Protein AF-A0A2K0W2Y0-F1 (afdb_monomer)

Radius of gyration: 21.15 Å; Cα contacts (8 Å, |Δi|>4): 305; chains: 1; bounding box: 45×50×65 Å

Solvent-accessible surface area (backbone atoms only — not comparable to full-atom values): 14923 Å² total; per-residue (Å²): 136,86,83,77,75,80,79,76,77,79,74,88,67,89,67,79,57,64,61,80,52,44,41,75,37,80,68,38,74,46,79,76,45,52,63,47,47,37,50,50,47,52,51,50,30,54,22,31,48,33,32,45,53,50,56,57,54,42,46,40,51,55,77,79,83,80,63,74,52,80,51,71,65,57,54,48,43,42,32,42,24,29,25,31,37,47,80,58,50,68,73,17,33,67,70,78,42,69,65,58,36,50,52,52,52,51,33,53,48,50,32,42,30,59,71,66,51,42,51,81,55,79,59,28,47,62,71,33,57,56,74,49,75,66,45,74,87,70,48,43,82,43,53,57,78,37,56,33,94,84,42,95,83,49,49,38,60,64,59,85,52,57,89,83,34,64,77,55,29,55,64,38,48,36,61,78,60,36,52,45,71,82,74,80,58,53,64,69,53,32,33,52,27,1,39,69,46,84,67,99,56,31,91,71,25,14,35,92,48,16,74,74,41,73,52,26,55,55,50,39,15,50,49,45,57,46,60,72,28,51,31,58,87,79,69,48,81,33,74,66,66,67,70,62,76,52,75,89,74,49,58,69,83,61,54,66,76,77,108

Structure (mmCIF, N/CA/C/O backbone):
data_AF-A0A2K0W2Y0-F1
#
_entry.id   AF-A0A2K0W2Y0-F1
#
loop_
_atom_site.group_PDB
_atom_site.id
_atom_site.type_symbol
_atom_site.label_atom_id
_atom_site.label_alt_id
_atom_site.label_comp_id
_atom_site.label_asym_id
_atom_site.label_entity_id
_atom_site.label_seq_id
_atom_site.pdbx_PDB_ins_code
_atom_site.Cartn_x
_atom_site.Cartn_y
_atom_site.Cartn_z
_atom_site.occupancy
_atom_site.B_iso_or_equiv
_atom_site.auth_seq_id
_atom_site.auth_comp_id
_atom_site.auth_asym_id
_atom_site.auth_atom_id
_atom_site.pdbx_PDB_model_num
ATOM 1 N N . MET A 1 1 ? 20.085 -26.691 -17.013 1.00 31.30 1 MET A N 1
ATOM 2 C CA . MET A 1 1 ? 18.787 -27.017 -16.381 1.00 31.30 1 MET A CA 1
ATOM 3 C C . MET A 1 1 ? 18.075 -25.714 -16.057 1.00 31.30 1 MET A C 1
ATOM 5 O O . MET A 1 1 ? 18.543 -24.987 -15.195 1.00 31.30 1 MET A O 1
ATOM 9 N N . LYS A 1 2 ? 17.021 -25.366 -16.804 1.00 26.34 2 LYS A N 1
ATOM 10 C CA . LYS A 1 2 ? 16.148 -24.228 -16.482 1.00 26.34 2 LYS A CA 1
ATOM 11 C C . LYS A 1 2 ? 15.083 -24.745 -15.520 1.00 26.34 2 LYS A C 1
ATOM 13 O O . LYS A 1 2 ? 14.273 -25.578 -15.915 1.00 26.34 2 LYS A O 1
ATOM 18 N N . VAL A 1 3 ? 15.137 -24.309 -14.267 1.00 25.30 3 VAL A N 1
ATOM 19 C CA . VAL A 1 3 ? 14.086 -24.582 -13.285 1.00 25.30 3 VAL A CA 1
ATOM 20 C C . VAL A 1 3 ? 12.910 -23.683 -13.652 1.00 25.30 3 VAL A C 1
ATOM 22 O O . VAL A 1 3 ? 12.940 -22.480 -13.416 1.00 25.30 3 VAL A O 1
ATOM 25 N N . PHE A 1 4 ? 11.913 -24.262 -14.317 1.00 25.39 4 PHE A N 1
ATOM 26 C CA . PHE A 1 4 ? 10.599 -23.650 -14.459 1.00 25.39 4 PHE A CA 1
ATOM 27 C C . PHE A 1 4 ? 9.940 -23.684 -13.077 1.00 25.39 4 PHE A C 1
ATOM 29 O O . PHE A 1 4 ? 9.518 -24.743 -12.618 1.00 25.39 4 PHE A O 1
ATOM 36 N N . LEU A 1 5 ? 9.890 -22.538 -12.399 1.00 27.36 5 LEU A N 1
ATOM 37 C CA . LEU A 1 5 ? 8.931 -22.343 -11.317 1.00 27.36 5 LEU A CA 1
ATOM 38 C C . LEU A 1 5 ? 7.541 -22.307 -11.969 1.00 27.36 5 LEU A C 1
ATOM 40 O O . LEU A 1 5 ? 7.348 -21.522 -12.902 1.00 27.36 5 LEU A O 1
ATOM 44 N N . PRO A 1 6 ? 6.595 -23.169 -11.561 1.00 34.66 6 PRO A N 1
ATOM 45 C CA . PRO A 1 6 ? 5.260 -23.132 -12.122 1.00 34.66 6 PRO A CA 1
ATOM 46 C C . PRO A 1 6 ? 4.626 -21.804 -11.715 1.00 34.66 6 PRO A C 1
ATOM 48 O O . PRO A 1 6 ? 4.507 -21.493 -10.531 1.00 34.66 6 PRO A O 1
ATOM 51 N N . ILE A 1 7 ? 4.242 -21.016 -12.717 1.00 35.84 7 ILE A N 1
ATOM 52 C CA . ILE A 1 7 ? 3.302 -19.914 -12.550 1.00 35.84 7 ILE A CA 1
ATOM 53 C C . ILE A 1 7 ? 2.021 -20.572 -12.046 1.00 35.84 7 ILE A C 1
ATOM 55 O O . ILE A 1 7 ? 1.335 -21.262 -12.802 1.00 35.84 7 ILE A O 1
ATOM 59 N N . VAL A 1 8 ? 1.751 -20.434 -10.750 1.00 37.62 8 VAL A N 1
ATOM 60 C CA . VAL A 1 8 ? 0.459 -20.790 -10.176 1.00 37.62 8 VAL A CA 1
ATOM 61 C C . VAL A 1 8 ? -0.548 -19.884 -10.867 1.00 37.62 8 VAL A C 1
ATOM 63 O O . VAL A 1 8 ? -0.576 -18.677 -10.644 1.00 37.62 8 VAL A O 1
ATOM 66 N N . ALA A 1 9 ? -1.330 -20.460 -11.775 1.00 38.12 9 ALA A N 1
ATOM 67 C CA . ALA A 1 9 ? -2.550 -19.835 -12.233 1.00 38.12 9 ALA A CA 1
ATOM 68 C C . ALA A 1 9 ? -3.427 -19.653 -10.988 1.00 38.12 9 ALA A C 1
ATOM 70 O O . ALA A 1 9 ? -3.964 -20.634 -10.473 1.00 38.12 9 ALA A O 1
ATOM 71 N N . LEU A 1 10 ? -3.521 -18.422 -10.474 1.00 42.94 10 LEU A N 1
ATOM 72 C CA . LEU A 1 10 ? -4.524 -18.061 -9.479 1.00 42.94 10 LEU A CA 1
ATOM 73 C C . LEU A 1 10 ? -5.891 -18.171 -10.157 1.00 42.94 10 LEU A C 1
ATOM 75 O O . LEU A 1 10 ? -6.426 -17.219 -10.723 1.00 42.94 10 LEU A O 1
ATOM 79 N N . ALA A 1 11 ? -6.445 -19.378 -10.129 1.00 39.81 11 ALA A N 1
ATOM 80 C CA . ALA A 1 11 ? -7.876 -19.549 -10.176 1.00 39.81 11 ALA A CA 1
ATOM 81 C C . ALA A 1 11 ? -8.416 -18.872 -8.914 1.00 39.81 11 ALA A C 1
ATOM 83 O O . ALA A 1 11 ? -8.328 -19.431 -7.824 1.00 39.81 11 ALA A O 1
ATOM 84 N N . GLY A 1 12 ? -8.927 -17.649 -9.069 1.00 41.81 12 GLY A N 1
ATOM 85 C CA . GLY A 1 12 ? -9.825 -17.040 -8.100 1.00 41.81 12 GLY A CA 1
ATOM 86 C C . GLY A 1 12 ? -11.040 -17.949 -7.958 1.00 41.81 12 GLY A C 1
ATOM 87 O O . GLY A 1 12 ? -11.992 -17.866 -8.731 1.00 41.81 12 GLY A O 1
ATOM 88 N N . LEU A 1 13 ? -10.960 -18.886 -7.024 1.00 38.88 13 LEU A N 1
ATOM 89 C CA . LEU A 1 13 ? -12.049 -19.748 -6.610 1.00 38.88 13 LEU A CA 1
ATOM 90 C C . LEU A 1 13 ? -12.407 -19.298 -5.206 1.00 38.88 13 LEU A C 1
ATOM 92 O O . LEU A 1 13 ? -11.646 -19.511 -4.270 1.00 38.88 13 LEU A O 1
ATOM 96 N N . GLY A 1 14 ? -13.550 -18.615 -5.129 1.00 42.88 14 GLY A N 1
ATOM 97 C CA . GLY A 1 14 ? -14.097 -18.001 -3.930 1.00 42.88 14 GLY A CA 1
ATOM 98 C C . GLY A 1 14 ? -14.190 -18.971 -2.763 1.00 42.88 14 GLY A C 1
ATOM 99 O O . GLY A 1 14 ? -15.185 -19.678 -2.598 1.00 42.88 14 GLY A O 1
ATOM 100 N N . LEU A 1 15 ? -13.164 -18.946 -1.926 1.00 45.66 15 LEU A N 1
ATOM 101 C CA . LEU A 1 15 ? -13.330 -19.203 -0.512 1.00 45.66 15 LEU A CA 1
ATOM 102 C C . LEU A 1 15 ? -13.876 -17.903 0.077 1.00 45.66 15 LEU A C 1
ATOM 104 O O . LEU A 1 15 ? -13.407 -16.817 -0.262 1.00 45.66 15 LEU A O 1
ATOM 108 N N . ALA A 1 16 ? -14.944 -18.001 0.866 1.00 52.41 16 ALA A N 1
ATOM 109 C CA . ALA A 1 16 ? -15.443 -16.846 1.598 1.00 52.41 16 ALA A CA 1
ATOM 110 C C . ALA A 1 16 ? -14.288 -16.295 2.441 1.00 52.41 16 ALA A C 1
ATOM 112 O O . ALA A 1 16 ? -13.652 -17.072 3.150 1.00 52.41 16 ALA A O 1
ATOM 113 N N . ALA A 1 17 ? -14.018 -14.995 2.319 1.00 58.22 17 ALA A N 1
ATOM 114 C CA . ALA A 1 17 ? -13.002 -14.310 3.103 1.00 58.22 17 ALA A CA 1
ATOM 115 C C . ALA A 1 17 ? -13.159 -14.665 4.587 1.00 58.22 17 ALA A C 1
ATOM 117 O O . ALA A 1 17 ? -14.200 -14.368 5.185 1.00 58.22 17 ALA A O 1
ATOM 118 N N . ASP A 1 18 ? -12.152 -15.300 5.188 1.00 64.25 18 ASP A N 1
ATOM 119 C CA . ASP A 1 18 ? -12.187 -15.548 6.618 1.00 64.25 18 ASP A CA 1
ATOM 120 C C . ASP A 1 18 ? -11.691 -14.302 7.361 1.00 64.25 18 ASP A C 1
ATOM 122 O O . ASP A 1 18 ? -10.517 -14.105 7.669 1.00 64.25 18 ASP A O 1
ATOM 126 N N . MET A 1 19 ? -12.645 -13.438 7.704 1.00 74.25 19 MET A N 1
ATOM 127 C CA . MET A 1 19 ? -12.408 -12.210 8.465 1.00 74.25 19 MET A CA 1
ATOM 128 C C . MET A 1 19 ? -11.898 -12.454 9.901 1.00 74.25 19 MET A C 1
ATOM 130 O O . MET A 1 19 ? -11.756 -11.496 10.658 1.00 74.25 19 MET A O 1
ATOM 134 N N . ASN A 1 20 ? -11.587 -13.695 10.297 1.00 79.25 20 ASN A N 1
ATOM 135 C CA . ASN A 1 20 ? -11.041 -14.053 11.607 1.00 79.25 20 ASN A CA 1
ATOM 136 C C . ASN A 1 20 ? -9.738 -13.329 11.972 1.00 79.25 20 ASN A C 1
ATOM 138 O O . ASN A 1 20 ? -9.417 -13.234 13.161 1.00 79.25 20 ASN A O 1
ATOM 142 N N . VAL A 1 21 ? -8.984 -12.802 11.005 1.00 80.31 21 VAL A N 1
ATOM 143 C CA . VAL A 1 21 ? -7.794 -11.981 11.287 1.00 80.31 21 VAL A CA 1
ATOM 144 C C . VAL A 1 21 ? -8.124 -10.543 11.708 1.00 80.31 21 VAL A C 1
ATOM 146 O O . VAL A 1 21 ? -7.235 -9.852 12.204 1.00 80.31 21 VAL A O 1
ATOM 149 N N . TRP A 1 22 ? -9.387 -10.116 11.596 1.00 82.19 22 TRP A N 1
ATOM 150 C CA . TRP A 1 22 ? -9.888 -8.798 11.997 1.00 82.19 22 TRP A CA 1
ATOM 151 C C . TRP A 1 22 ? -10.833 -8.896 13.198 1.00 82.19 22 TRP A C 1
ATOM 153 O O . TRP A 1 22 ? -11.561 -9.873 13.370 1.00 82.19 22 TRP A O 1
ATOM 163 N N . ASP A 1 23 ? -10.861 -7.844 14.011 1.00 84.12 23 ASP A N 1
ATOM 164 C CA . ASP A 1 23 ? -11.979 -7.573 14.910 1.00 84.12 23 ASP A CA 1
ATOM 165 C C . ASP A 1 23 ? -12.989 -6.670 14.193 1.00 84.12 23 ASP A C 1
ATOM 167 O O . ASP A 1 23 ? -12.612 -5.730 13.488 1.00 84.12 23 ASP A O 1
ATOM 171 N N . LEU A 1 24 ? -14.281 -6.930 14.391 1.00 83.19 24 LEU A N 1
ATOM 172 C CA . LEU A 1 24 ? -15.360 -6.095 13.864 1.00 83.19 24 LEU A CA 1
ATOM 173 C C . LEU A 1 24 ? -16.033 -5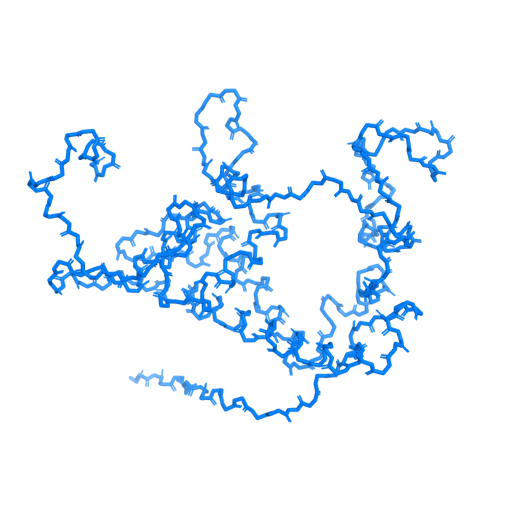.341 15.008 1.00 83.19 24 LEU A C 1
ATOM 175 O O . LEU A 1 24 ? -16.542 -5.956 15.948 1.00 83.19 24 LEU A O 1
ATOM 179 N N . ASP A 1 25 ? -16.071 -4.015 14.906 1.00 84.81 25 ASP A N 1
ATOM 180 C CA . ASP A 1 25 ? -16.846 -3.176 15.816 1.00 84.81 25 ASP A CA 1
ATOM 181 C C . ASP A 1 25 ? -18.348 -3.475 15.704 1.00 84.81 25 ASP A C 1
ATOM 183 O O . ASP A 1 25 ? -18.828 -3.913 14.656 1.00 84.81 25 ASP A O 1
ATOM 187 N N . ASP A 1 26 ? -19.111 -3.193 16.760 1.00 85.06 26 ASP A N 1
ATOM 188 C CA . ASP A 1 26 ? -20.572 -3.336 16.767 1.00 85.06 26 ASP A CA 1
ATOM 189 C C . ASP A 1 26 ? -21.233 -2.532 15.638 1.00 85.06 26 ASP A C 1
ATOM 191 O O . ASP A 1 26 ? -22.185 -3.000 15.010 1.00 85.06 26 ASP A O 1
ATOM 195 N N . SER A 1 27 ? -20.659 -1.376 15.288 1.00 84.44 27 SER A N 1
ATOM 196 C CA . SER A 1 27 ? -21.090 -0.596 14.129 1.00 84.44 27 SER A CA 1
ATOM 197 C C . SER A 1 27 ? -21.033 -1.373 12.810 1.00 84.44 27 SER A C 1
ATOM 199 O O . SER A 1 27 ? -21.793 -1.072 11.894 1.00 84.44 27 SER A O 1
ATOM 201 N N . CYS A 1 28 ? -20.176 -2.380 12.669 1.00 80.44 28 CYS A N 1
ATOM 202 C CA . CYS A 1 28 ? -20.012 -3.146 11.434 1.00 80.44 28 CYS A CA 1
ATOM 203 C C . CYS A 1 28 ? -20.997 -4.319 11.294 1.00 80.44 28 CYS A C 1
ATOM 205 O O . CYS A 1 28 ? -21.081 -4.911 10.220 1.00 80.44 28 CYS A O 1
ATOM 207 N N . GLN A 1 29 ? -21.758 -4.656 12.340 1.00 75.56 29 GLN A N 1
ATOM 208 C CA . GLN A 1 29 ? -22.514 -5.911 12.438 1.00 75.56 29 GLN A CA 1
ATOM 209 C C . GLN A 1 29 ? -23.926 -5.858 11.820 1.00 75.56 29 GLN A C 1
ATOM 211 O O . GLN A 1 29 ? -24.853 -6.481 12.336 1.00 75.56 29 GLN A O 1
ATOM 216 N N . THR A 1 30 ? -24.116 -5.143 10.702 1.00 79.31 30 THR A N 1
ATOM 217 C CA . THR A 1 30 ? -25.378 -5.225 9.939 1.00 79.31 30 THR A CA 1
ATOM 218 C C . THR A 1 30 ? -25.294 -6.313 8.859 1.00 79.31 30 THR A C 1
ATOM 220 O O . THR A 1 30 ? -24.215 -6.526 8.291 1.00 79.31 30 THR A O 1
ATOM 223 N N . PRO A 1 31 ? -26.399 -7.014 8.535 1.00 71.19 31 PRO A N 1
ATOM 224 C CA . PRO A 1 31 ? -26.404 -8.046 7.495 1.00 71.19 31 PRO A CA 1
ATOM 225 C C . PRO A 1 31 ? -25.889 -7.557 6.133 1.00 71.19 31 PRO A C 1
ATOM 227 O O . PRO A 1 31 ? -25.171 -8.283 5.449 1.00 71.19 31 PRO A O 1
ATOM 230 N N . GLU A 1 32 ? -26.193 -6.311 5.763 1.00 73.50 32 GLU A N 1
ATOM 231 C CA . GLU A 1 32 ? -25.758 -5.688 4.507 1.00 73.50 32 GLU A CA 1
ATOM 232 C C . GLU A 1 32 ? -24.240 -5.473 4.469 1.00 73.50 32 GLU A C 1
ATOM 234 O O . GLU A 1 32 ? -23.613 -5.602 3.419 1.00 73.50 32 GLU A O 1
ATOM 239 N N . ARG A 1 33 ? -23.632 -5.161 5.621 1.00 74.94 33 ARG A N 1
ATOM 240 C CA . ARG A 1 33 ? -22.193 -4.899 5.737 1.00 74.94 33 ARG A CA 1
ATOM 241 C C . ARG A 1 33 ? -21.373 -6.183 5.684 1.00 74.94 33 ARG A C 1
ATOM 243 O O . ARG A 1 33 ? -20.293 -6.171 5.103 1.00 74.94 33 ARG A O 1
ATOM 250 N N . LYS A 1 34 ? -21.904 -7.301 6.192 1.00 69.12 34 LYS A N 1
ATOM 251 C CA . LYS A 1 34 ? -21.202 -8.594 6.175 1.00 69.12 34 LYS A CA 1
ATOM 252 C C . LYS A 1 34 ? -20.812 -9.028 4.755 1.00 69.12 34 LYS A C 1
ATOM 254 O O . LYS A 1 34 ? -19.640 -9.269 4.503 1.00 69.12 34 LYS A O 1
ATOM 259 N N . GLY A 1 35 ? -21.760 -9.033 3.812 1.00 71.75 35 GLY A N 1
ATOM 260 C CA . GLY A 1 35 ? -21.467 -9.393 2.415 1.00 71.75 35 GLY A CA 1
ATOM 261 C C . GLY A 1 35 ? -20.556 -8.388 1.695 1.00 71.75 35 GLY A C 1
ATOM 262 O O . GLY A 1 35 ? -19.814 -8.759 0.787 1.00 71.75 35 GLY A O 1
ATOM 263 N N . ALA A 1 36 ? -20.574 -7.117 2.111 1.00 80.69 36 ALA A N 1
ATOM 264 C CA . ALA A 1 36 ? -19.669 -6.103 1.581 1.00 80.69 36 ALA A CA 1
ATOM 265 C C . ALA A 1 36 ? -18.215 -6.324 2.035 1.00 80.69 36 ALA A C 1
ATOM 267 O O . ALA A 1 36 ? -17.310 -6.078 1.239 1.00 80.69 36 ALA A O 1
ATOM 268 N N . PHE A 1 37 ? -17.980 -6.813 3.261 1.00 79.88 37 PHE A N 1
ATOM 269 C CA . PHE A 1 37 ? -16.627 -7.134 3.731 1.00 79.88 37 PHE A CA 1
ATOM 270 C C . PHE A 1 37 ? -16.020 -8.307 2.986 1.00 79.88 37 PHE A C 1
ATOM 272 O O . PHE A 1 37 ? -14.885 -8.180 2.543 1.00 79.88 37 PHE A O 1
ATOM 279 N N . ASP A 1 38 ? -16.776 -9.383 2.765 1.00 77.38 38 ASP A N 1
ATOM 280 C CA . ASP A 1 38 ? -16.251 -10.551 2.050 1.00 77.38 38 ASP A CA 1
ATOM 281 C C . ASP A 1 38 ? -15.771 -10.161 0.644 1.00 77.38 38 ASP A C 1
ATOM 283 O O . ASP A 1 38 ? -14.677 -10.533 0.205 1.00 77.38 38 ASP A O 1
ATOM 287 N N . LYS A 1 39 ? -16.562 -9.324 -0.044 1.00 81.81 39 LYS A N 1
ATOM 288 C CA . LYS A 1 39 ? -16.178 -8.769 -1.341 1.00 81.81 39 LYS A CA 1
ATOM 289 C C . LYS A 1 39 ? -14.975 -7.830 -1.227 1.00 81.81 39 LYS A C 1
ATOM 291 O O . LYS A 1 39 ? -14.045 -7.964 -2.012 1.00 81.81 39 LYS A O 1
ATOM 296 N N . ALA A 1 40 ? -14.985 -6.883 -0.290 1.00 83.81 40 ALA A N 1
ATOM 297 C CA . ALA A 1 40 ? -13.900 -5.914 -0.136 1.00 83.81 40 ALA A CA 1
ATOM 298 C C . ALA A 1 40 ? -12.565 -6.589 0.214 1.00 83.81 40 ALA A C 1
ATOM 300 O O . ALA A 1 40 ? -11.522 -6.172 -0.282 1.00 83.81 40 ALA A O 1
ATOM 301 N N . TYR A 1 41 ? -12.602 -7.642 1.028 1.00 83.62 41 TYR A N 1
ATOM 302 C CA . TYR A 1 41 ? -11.441 -8.446 1.385 1.00 83.62 41 TYR A CA 1
ATOM 303 C C . TYR A 1 41 ? -10.879 -9.187 0.170 1.00 83.62 41 TYR A C 1
ATOM 305 O O . TYR A 1 41 ? -9.691 -9.075 -0.123 1.00 83.62 41 TYR A O 1
ATOM 313 N N . SER A 1 42 ? -11.754 -9.842 -0.601 1.00 82.62 42 SER A N 1
ATOM 314 C CA . SER A 1 42 ? -11.376 -10.507 -1.855 1.00 82.62 42 SER A CA 1
ATOM 315 C C . SER A 1 42 ? -10.812 -9.513 -2.881 1.00 82.62 42 SER A C 1
ATOM 317 O O . SER A 1 42 ? -9.789 -9.766 -3.510 1.00 82.62 42 SER A O 1
ATOM 319 N N . ASP A 1 43 ? -11.445 -8.345 -3.041 1.00 87.56 43 ASP A N 1
ATOM 320 C CA . ASP A 1 43 ? -10.950 -7.288 -3.928 1.00 87.56 43 ASP A CA 1
ATOM 321 C C . ASP A 1 43 ? -9.554 -6.813 -3.471 1.00 87.56 43 ASP A C 1
ATOM 323 O O . ASP A 1 43 ? -8.655 -6.656 -4.297 1.00 87.56 43 ASP A O 1
ATOM 327 N N . ALA A 1 44 ? -9.347 -6.615 -2.162 1.00 89.44 44 ALA A N 1
ATOM 328 C CA . ALA A 1 44 ? -8.063 -6.198 -1.600 1.00 89.44 44 ALA A CA 1
ATOM 329 C C . ALA A 1 44 ? -6.950 -7.226 -1.848 1.00 89.44 44 ALA A C 1
ATOM 331 O O . ALA A 1 44 ? -5.819 -6.834 -2.145 1.00 89.44 44 ALA A O 1
ATOM 332 N N . GLU A 1 45 ? -7.264 -8.522 -1.776 1.00 88.19 45 GLU A N 1
ATOM 333 C CA . GLU A 1 45 ? -6.332 -9.596 -2.125 1.00 88.19 45 GLU A CA 1
ATOM 334 C C . GLU A 1 45 ? -5.865 -9.454 -3.577 1.00 88.19 45 GLU A C 1
ATOM 336 O O . GLU A 1 45 ? -4.664 -9.401 -3.845 1.00 88.19 45 GLU A O 1
ATOM 341 N N . VAL A 1 46 ? -6.803 -9.297 -4.515 1.00 89.44 46 VAL A N 1
ATOM 342 C CA . VAL A 1 46 ? -6.483 -9.147 -5.941 1.00 89.44 46 VAL A CA 1
ATOM 343 C C . VAL A 1 46 ? -5.627 -7.901 -6.188 1.00 89.44 46 VAL A C 1
ATOM 345 O O . VAL A 1 46 ? -4.652 -7.969 -6.942 1.00 89.44 46 VAL A O 1
ATOM 348 N N . LEU A 1 47 ? -5.940 -6.777 -5.533 1.00 92.38 47 LEU A N 1
ATOM 349 C CA . LEU A 1 47 ? -5.125 -5.559 -5.596 1.00 92.38 47 LEU A CA 1
ATOM 350 C C . LEU A 1 47 ? -3.685 -5.821 -5.118 1.00 92.38 47 LEU A C 1
ATOM 352 O O . LEU A 1 47 ? -2.730 -5.423 -5.790 1.00 92.38 47 LEU A O 1
ATOM 356 N N . ALA A 1 48 ? -3.521 -6.499 -3.977 1.00 93.19 48 ALA A N 1
ATOM 357 C CA . ALA A 1 48 ? -2.216 -6.799 -3.391 1.00 93.19 48 ALA A CA 1
ATOM 358 C C . ALA A 1 48 ? -1.398 -7.771 -4.258 1.00 93.19 48 ALA A C 1
ATOM 360 O O . ALA A 1 48 ? -0.213 -7.526 -4.498 1.00 93.19 48 ALA A O 1
ATOM 361 N N . VAL A 1 49 ? -2.031 -8.819 -4.795 1.00 91.25 49 VAL A N 1
ATOM 362 C CA . VAL A 1 49 ? -1.401 -9.765 -5.729 1.00 91.25 49 VAL A CA 1
ATOM 363 C C . VAL A 1 49 ? -0.934 -9.037 -6.989 1.00 91.25 49 VAL A C 1
ATOM 365 O O . VAL A 1 49 ? 0.211 -9.210 -7.409 1.00 91.25 49 VAL A O 1
ATOM 368 N N . LYS A 1 50 ? -1.764 -8.156 -7.568 1.00 93.62 50 LYS A N 1
ATOM 369 C CA . LYS A 1 50 ? -1.362 -7.366 -8.743 1.00 93.62 50 LYS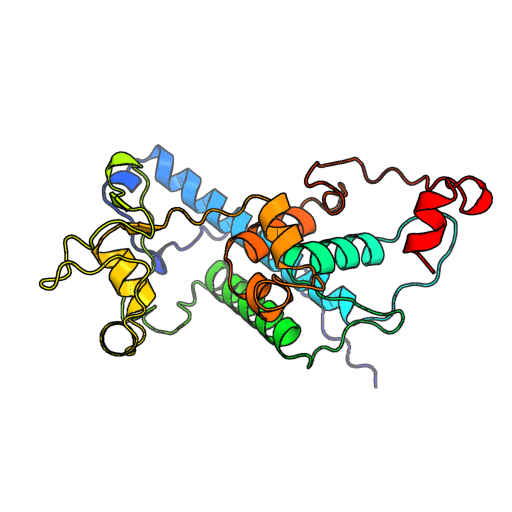 A CA 1
ATOM 370 C C . LYS A 1 50 ? -0.203 -6.421 -8.463 1.00 93.62 50 LYS A C 1
ATOM 372 O O . LYS A 1 50 ? 0.716 -6.345 -9.276 1.00 93.62 50 LYS A O 1
ATOM 377 N N . ALA A 1 51 ? -0.200 -5.750 -7.316 1.00 96.50 51 ALA A N 1
ATOM 378 C CA . ALA A 1 51 ? 0.928 -4.923 -6.901 1.00 96.50 51 ALA A CA 1
ATOM 379 C C . ALA A 1 51 ? 2.229 -5.734 -6.788 1.00 96.50 51 ALA A C 1
ATOM 381 O O . ALA A 1 51 ? 3.281 -5.297 -7.258 1.00 96.50 51 ALA A O 1
ATOM 382 N N . GLN A 1 52 ? 2.156 -6.930 -6.197 1.00 95.06 52 GLN A N 1
ATOM 383 C CA . GLN A 1 52 ? 3.298 -7.830 -6.061 1.00 95.06 52 GLN A CA 1
ATOM 384 C C . GLN A 1 52 ? 3.823 -8.286 -7.430 1.00 95.06 52 GLN A C 1
ATOM 386 O O . GLN A 1 52 ? 5.022 -8.180 -7.685 1.00 95.06 52 GLN A O 1
ATOM 391 N N . GLU A 1 53 ? 2.942 -8.729 -8.333 1.00 94.06 53 GLU A N 1
ATOM 392 C CA . GLU A 1 53 ? 3.299 -9.107 -9.708 1.00 94.06 53 GLU A CA 1
ATOM 393 C C . GLU A 1 53 ? 4.005 -7.963 -10.455 1.00 94.06 53 GLU A C 1
ATOM 395 O O . GLU A 1 53 ? 5.011 -8.183 -11.134 1.00 94.06 53 GLU A O 1
ATOM 400 N N . ASP A 1 54 ? 3.496 -6.736 -10.335 1.00 95.19 54 ASP A N 1
ATOM 401 C CA . ASP A 1 54 ? 4.062 -5.561 -10.995 1.00 95.19 54 ASP A CA 1
ATOM 402 C C . ASP A 1 54 ? 5.452 -5.198 -10.434 1.00 95.19 54 ASP A C 1
ATOM 404 O O . ASP A 1 54 ? 6.374 -4.917 -11.206 1.00 95.19 54 ASP A O 1
ATOM 408 N N . LEU A 1 55 ? 5.669 -5.312 -9.118 1.00 95.62 55 LEU A N 1
ATOM 409 C CA . LEU A 1 55 ? 7.007 -5.184 -8.519 1.00 95.62 55 LEU A CA 1
ATOM 410 C C . LEU A 1 55 ? 7.957 -6.306 -8.974 1.00 95.62 55 LEU A C 1
ATOM 412 O O . LEU A 1 55 ? 9.145 -6.070 -9.197 1.00 95.62 55 LEU A O 1
ATOM 416 N N . GLU A 1 56 ? 7.479 -7.536 -9.166 1.00 94.31 56 GLU A N 1
ATOM 417 C CA . GLU A 1 56 ? 8.335 -8.600 -9.702 1.00 94.31 56 GLU A CA 1
ATOM 418 C C . GLU A 1 56 ? 8.792 -8.306 -11.139 1.00 94.31 56 GLU A C 1
ATOM 420 O O . GLU A 1 56 ? 9.952 -8.558 -11.474 1.00 94.31 56 GLU A O 1
ATOM 425 N N . LYS A 1 57 ? 7.933 -7.699 -11.970 1.00 93.12 57 LYS A N 1
ATOM 426 C CA . LYS A 1 57 ? 8.292 -7.290 -13.341 1.00 93.12 57 LYS A CA 1
ATOM 427 C C . LYS A 1 57 ? 9.396 -6.233 -13.368 1.00 93.12 57 LYS A C 1
ATOM 429 O O . LYS A 1 57 ? 10.258 -6.293 -14.242 1.00 93.12 57 LYS A O 1
ATOM 434 N N . LEU A 1 58 ? 9.408 -5.296 -12.416 1.00 93.44 58 LEU A N 1
ATOM 435 C CA . LEU A 1 58 ? 10.426 -4.239 -12.354 1.00 93.44 58 LEU A CA 1
ATOM 436 C C . LEU A 1 58 ? 11.829 -4.741 -11.995 1.00 93.44 58 LEU A C 1
ATOM 438 O O . LEU A 1 58 ? 12.796 -4.027 -12.239 1.00 93.44 58 LEU A O 1
ATOM 442 N N . LYS A 1 59 ? 11.971 -5.960 -11.462 1.00 93.06 59 LYS A N 1
ATOM 443 C CA . LYS A 1 59 ? 13.291 -6.591 -11.276 1.00 93.06 59 LYS A CA 1
ATOM 444 C C . LYS A 1 59 ? 13.941 -6.964 -12.604 1.00 93.06 59 LYS A C 1
ATOM 446 O O . LYS A 1 59 ? 15.156 -7.100 -12.675 1.00 93.06 59 LYS A O 1
ATOM 451 N N . GLY A 1 60 ? 13.123 -7.211 -13.625 1.00 88.50 60 GLY A N 1
ATOM 452 C CA . GLY A 1 60 ? 13.585 -7.531 -14.964 1.00 88.50 60 GLY A CA 1
ATOM 453 C C . GLY A 1 60 ? 13.968 -6.280 -15.741 1.00 88.50 60 GLY A C 1
ATOM 454 O O . GLY A 1 60 ? 13.441 -5.189 -15.502 1.00 88.50 60 GLY A O 1
ATOM 455 N N . ALA A 1 61 ? 14.851 -6.477 -16.719 1.00 86.00 61 ALA A N 1
ATOM 456 C CA . ALA A 1 61 ? 15.204 -5.446 -17.677 1.00 86.00 61 ALA A CA 1
ATOM 457 C C . ALA A 1 61 ? 13.956 -4.895 -18.375 1.00 86.00 61 ALA A C 1
ATOM 459 O O . ALA A 1 61 ? 12.995 -5.619 -18.665 1.00 86.00 61 ALA A O 1
ATOM 460 N N . ARG A 1 62 ? 14.002 -3.596 -18.665 1.00 85.75 62 ARG A N 1
ATOM 461 C CA . ARG A 1 62 ? 12.999 -2.927 -19.480 1.00 85.75 62 ARG A CA 1
ATOM 462 C C . ARG A 1 62 ? 12.948 -3.615 -20.851 1.00 85.75 62 ARG A C 1
ATOM 464 O O . ARG A 1 62 ? 13.997 -3.732 -21.482 1.00 85.75 62 ARG A O 1
ATOM 471 N N . PRO A 1 63 ? 11.768 -4.053 -21.325 1.00 83.19 63 PRO A N 1
ATOM 472 C CA . PRO A 1 63 ? 11.643 -4.640 -22.653 1.00 83.19 63 PRO A CA 1
ATOM 473 C C . PRO A 1 63 ? 12.143 -3.685 -23.740 1.00 83.19 63 PRO A C 1
ATOM 475 O O . PRO A 1 63 ? 11.943 -2.471 -23.637 1.00 83.19 63 PRO A O 1
ATOM 478 N N . ASP A 1 64 ? 12.761 -4.237 -24.785 1.00 72.06 64 ASP A N 1
ATOM 479 C CA . ASP A 1 64 ? 13.213 -3.453 -25.931 1.00 72.06 64 ASP A CA 1
ATOM 480 C C . ASP A 1 64 ? 12.044 -2.692 -26.565 1.00 72.06 64 ASP A C 1
ATOM 482 O O . ASP A 1 64 ? 10.930 -3.204 -26.711 1.00 72.06 64 ASP A O 1
ATOM 486 N N . PHE A 1 65 ? 12.315 -1.455 -26.976 1.00 65.88 65 PHE A N 1
ATOM 487 C CA . PHE A 1 65 ? 11.350 -0.643 -27.703 1.00 65.88 65 PHE A CA 1
ATOM 488 C C . PHE A 1 65 ? 11.109 -1.224 -29.093 1.00 65.88 65 PHE A C 1
ATOM 490 O O . PHE A 1 65 ? 11.861 -0.973 -30.034 1.00 65.88 65 PHE A O 1
ATOM 497 N N . VAL A 1 66 ? 10.016 -1.964 -29.238 1.00 52.12 66 VAL A N 1
ATOM 498 C CA . VAL A 1 66 ? 9.483 -2.347 -30.541 1.00 52.12 66 VAL A CA 1
ATOM 499 C C . VAL A 1 66 ? 8.303 -1.418 -30.818 1.00 52.12 66 VAL A C 1
ATOM 501 O O . VAL A 1 66 ? 7.190 -1.690 -30.384 1.00 52.12 66 VAL A O 1
ATOM 504 N N . SER A 1 67 ? 8.560 -0.310 -31.527 1.00 52.66 67 SER A N 1
ATOM 505 C CA . SER A 1 67 ? 7.613 0.774 -31.884 1.00 52.66 67 SER A CA 1
ATOM 506 C C . SER A 1 67 ? 7.325 1.839 -30.803 1.00 52.66 67 SER A C 1
ATOM 508 O O . SER A 1 67 ? 7.718 1.703 -29.649 1.00 52.66 67 SER A O 1
ATOM 510 N N . ASN A 1 68 ? 6.654 2.933 -31.200 1.00 53.34 68 ASN A N 1
ATOM 511 C CA . ASN A 1 68 ? 6.300 4.115 -30.385 1.00 53.34 68 ASN A CA 1
ATOM 512 C C . ASN A 1 68 ? 5.289 3.840 -29.243 1.00 53.34 68 ASN A C 1
ATOM 514 O O . ASN A 1 68 ? 4.651 4.772 -28.747 1.00 53.34 68 ASN A O 1
ATOM 518 N N . MET A 1 69 ? 5.123 2.584 -28.830 1.00 54.41 69 MET A N 1
ATOM 519 C CA . MET A 1 69 ? 4.188 2.172 -27.786 1.00 54.41 69 MET A CA 1
ATOM 520 C C . MET A 1 69 ? 4.871 2.210 -26.418 1.00 54.41 69 MET A C 1
ATOM 522 O O . MET A 1 69 ? 6.004 1.756 -26.249 1.00 54.41 69 MET A O 1
ATOM 526 N N . ARG A 1 70 ? 4.178 2.758 -25.415 1.00 65.94 70 ARG A N 1
ATOM 527 C CA . ARG A 1 70 ? 4.622 2.633 -24.022 1.00 65.94 70 ARG A CA 1
ATOM 528 C C . ARG A 1 70 ? 4.413 1.190 -23.592 1.00 65.94 70 ARG A C 1
ATOM 530 O O . ARG A 1 70 ? 3.357 0.619 -23.829 1.00 65.94 70 ARG A O 1
ATOM 537 N N . THR A 1 71 ? 5.388 0.611 -22.908 1.00 79.12 71 THR A N 1
ATOM 538 C CA . THR A 1 71 ? 5.238 -0.749 -22.386 1.00 79.12 71 THR A CA 1
ATOM 539 C C . THR A 1 71 ? 4.492 -0.735 -21.051 1.00 79.12 71 THR A C 1
ATOM 541 O O . THR A 1 71 ? 4.491 0.266 -20.325 1.00 79.12 71 THR A O 1
ATOM 544 N N . ASN A 1 72 ? 3.904 -1.875 -20.674 1.00 84.19 72 ASN A N 1
ATOM 545 C CA . ASN A 1 72 ? 3.380 -2.057 -19.318 1.00 84.19 72 ASN A CA 1
ATOM 546 C C . ASN A 1 72 ? 4.489 -1.841 -18.268 1.00 84.19 72 ASN A C 1
ATOM 548 O O . ASN A 1 72 ? 4.247 -1.228 -17.235 1.00 84.19 72 ASN A O 1
ATOM 552 N N . TRP A 1 73 ? 5.732 -2.237 -18.573 1.00 88.12 73 TRP A N 1
ATOM 553 C CA . TRP A 1 73 ? 6.892 -1.970 -17.716 1.00 88.12 73 TRP A CA 1
ATOM 554 C C . TRP A 1 73 ? 7.049 -0.469 -17.430 1.00 88.12 73 TRP A C 1
ATOM 556 O O . TRP A 1 73 ? 7.212 -0.075 -16.280 1.00 88.12 73 TRP A O 1
ATOM 566 N N . ASP A 1 74 ? 6.897 0.393 -18.442 1.00 86.00 74 ASP A N 1
ATOM 567 C CA . ASP A 1 74 ? 7.009 1.847 -18.269 1.00 86.00 74 ASP A CA 1
ATOM 568 C C . ASP A 1 74 ? 5.904 2.431 -17.387 1.00 86.00 74 ASP A C 1
ATOM 570 O O . ASP A 1 74 ? 6.139 3.381 -16.636 1.00 86.00 74 ASP A O 1
ATOM 574 N N . ARG A 1 75 ? 4.680 1.903 -17.509 1.00 88.25 75 ARG A N 1
ATOM 575 C CA . ARG A 1 75 ? 3.546 2.284 -16.655 1.00 88.25 75 ARG A CA 1
ATOM 576 C C . ARG A 1 75 ? 3.848 1.932 -15.201 1.00 88.25 75 ARG A C 1
ATOM 578 O O . ARG A 1 75 ? 3.730 2.798 -14.335 1.00 88.25 75 ARG A O 1
ATOM 585 N N . ILE A 1 76 ? 4.292 0.702 -14.957 1.00 91.31 76 ILE A N 1
ATOM 586 C CA . ILE A 1 76 ? 4.625 0.207 -13.619 1.00 91.31 76 ILE A CA 1
ATOM 587 C C . ILE A 1 76 ? 5.779 1.013 -13.021 1.00 91.31 76 ILE A C 1
ATOM 589 O O . ILE A 1 76 ? 5.681 1.467 -11.883 1.00 91.31 76 ILE A O 1
ATOM 593 N N . ALA A 1 77 ? 6.837 1.263 -13.797 1.00 89.75 77 ALA A N 1
ATOM 594 C CA . ALA A 1 77 ? 7.982 2.050 -13.355 1.00 89.75 77 ALA A CA 1
ATOM 595 C C . ALA A 1 77 ? 7.542 3.456 -12.930 1.00 89.75 77 ALA A C 1
ATOM 597 O O . ALA A 1 77 ? 7.877 3.894 -11.834 1.00 89.75 77 ALA A O 1
ATOM 598 N N . ARG A 1 78 ? 6.699 4.132 -13.729 1.00 88.25 78 ARG A N 1
ATOM 599 C CA . ARG A 1 78 ? 6.134 5.438 -13.349 1.00 88.25 78 ARG A CA 1
ATOM 600 C C . ARG A 1 78 ? 5.288 5.363 -12.081 1.00 88.25 78 ARG A C 1
ATOM 602 O O . ARG A 1 78 ? 5.377 6.274 -11.258 1.00 88.25 78 ARG A O 1
ATOM 609 N N . ALA A 1 79 ? 4.457 4.336 -11.921 1.00 91.19 79 ALA A N 1
ATOM 610 C CA . ALA A 1 79 ? 3.649 4.168 -10.716 1.00 91.19 79 ALA A CA 1
ATOM 611 C C . ALA A 1 79 ? 4.544 3.983 -9.478 1.00 91.19 79 ALA A C 1
ATOM 613 O O . ALA A 1 79 ? 4.366 4.690 -8.489 1.00 91.19 79 ALA A O 1
ATOM 614 N N . ALA A 1 80 ? 5.564 3.126 -9.561 1.00 92.31 80 ALA A N 1
ATOM 615 C CA . ALA A 1 80 ? 6.524 2.890 -8.484 1.00 92.31 80 ALA A CA 1
ATOM 616 C C . ALA A 1 80 ? 7.341 4.149 -8.144 1.00 92.31 80 ALA A C 1
ATOM 618 O O . ALA A 1 80 ? 7.512 4.476 -6.969 1.00 92.31 80 ALA A O 1
ATOM 619 N N . THR A 1 81 ? 7.770 4.920 -9.150 1.00 88.56 81 THR A N 1
ATOM 620 C CA . THR A 1 81 ? 8.434 6.214 -8.936 1.00 88.56 81 THR A CA 1
ATOM 621 C C . THR A 1 81 ? 7.526 7.195 -8.207 1.00 88.56 81 THR A C 1
ATOM 623 O O . THR A 1 81 ? 7.962 7.859 -7.272 1.00 88.56 81 THR A O 1
ATOM 626 N N . ASN A 1 82 ? 6.258 7.295 -8.602 1.00 86.69 82 ASN A N 1
ATOM 627 C CA . ASN A 1 82 ? 5.349 8.253 -7.983 1.00 86.69 82 ASN A CA 1
ATOM 628 C C . ASN A 1 82 ? 4.871 7.813 -6.602 1.00 86.69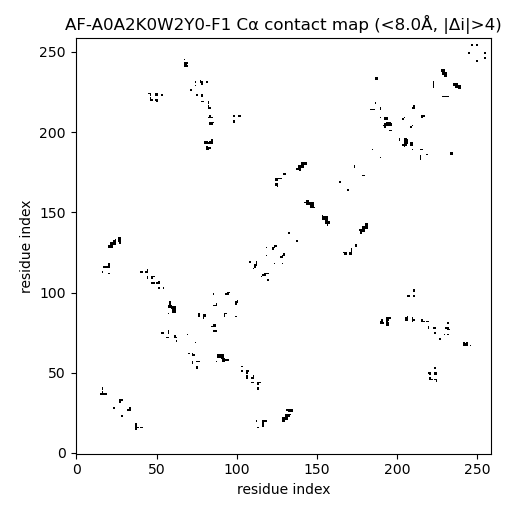 82 ASN A C 1
ATOM 630 O O . ASN A 1 82 ? 4.629 8.671 -5.771 1.00 86.69 82 ASN A O 1
ATOM 634 N N . MET A 1 83 ? 4.713 6.522 -6.331 1.00 91.62 83 MET A N 1
ATOM 635 C CA . MET A 1 83 ? 4.188 6.071 -5.038 1.00 91.62 83 MET A CA 1
ATOM 636 C C . MET A 1 83 ? 5.285 5.831 -4.004 1.00 91.62 83 MET A C 1
ATOM 638 O O . MET A 1 83 ? 5.038 6.020 -2.816 1.00 91.62 83 MET A O 1
ATOM 642 N N . PHE A 1 84 ? 6.490 5.463 -4.445 1.00 91.94 84 PHE A N 1
ATOM 643 C CA . PHE A 1 84 ? 7.578 5.050 -3.556 1.00 91.94 84 PHE A CA 1
ATOM 644 C C . PHE A 1 84 ? 8.931 5.700 -3.859 1.00 91.94 84 PHE A C 1
ATOM 646 O O . PHE A 1 84 ? 9.868 5.517 -3.095 1.00 91.94 84 PHE A O 1
ATOM 653 N N . GLY A 1 85 ? 9.069 6.460 -4.947 1.00 88.69 85 GLY A N 1
ATOM 654 C CA . GLY A 1 85 ? 10.326 7.133 -5.292 1.00 88.69 85 GLY A CA 1
ATOM 655 C C . GLY A 1 85 ? 11.349 6.220 -5.965 1.00 88.69 85 GLY A C 1
ATOM 656 O O . GLY A 1 85 ? 12.483 6.632 -6.193 1.00 88.69 85 GLY A O 1
ATOM 657 N N . PHE A 1 86 ? 10.969 4.987 -6.307 1.00 89.81 86 PHE A N 1
ATOM 658 C CA . PHE A 1 86 ? 11.859 4.044 -6.974 1.00 89.81 86 PHE A CA 1
ATOM 659 C C . PHE A 1 86 ? 12.131 4.483 -8.407 1.00 89.81 86 PHE A C 1
ATOM 661 O O . PHE A 1 86 ? 11.203 4.779 -9.161 1.00 89.81 86 PHE A O 1
ATOM 668 N N . MET A 1 87 ? 13.399 4.477 -8.811 1.00 84.56 87 MET A N 1
ATOM 669 C CA . MET A 1 87 ? 13.816 4.778 -10.181 1.00 84.56 87 MET A CA 1
ATOM 670 C C . MET A 1 87 ? 14.436 3.526 -10.826 1.00 84.56 87 MET A C 1
ATOM 672 O O . MET A 1 87 ? 15.661 3.409 -10.862 1.00 84.56 87 MET A O 1
ATOM 676 N N . PRO A 1 88 ? 13.623 2.550 -11.289 1.00 83.50 88 PRO A N 1
ATOM 677 C CA . PRO A 1 88 ? 14.117 1.420 -12.076 1.00 83.50 88 PRO A CA 1
ATOM 678 C C . PRO A 1 88 ? 14.904 1.906 -13.295 1.00 83.50 88 PRO A C 1
ATOM 680 O O . PRO A 1 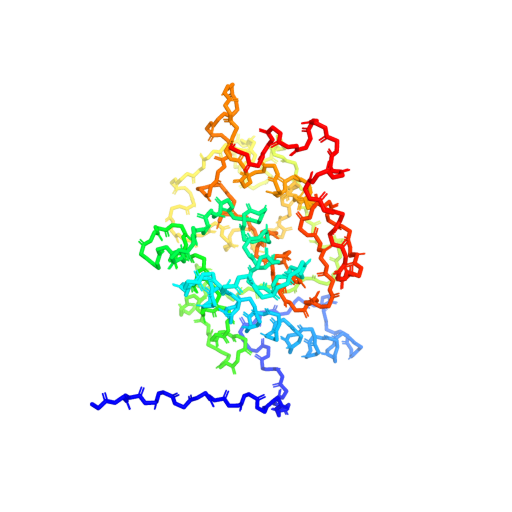88 ? 14.481 2.841 -13.980 1.00 83.50 88 PRO A O 1
ATOM 683 N N . ASN A 1 89 ? 16.042 1.274 -13.576 1.00 81.69 89 ASN A N 1
ATOM 684 C CA . ASN A 1 89 ? 16.844 1.581 -14.755 1.00 81.69 89 ASN A CA 1
ATOM 685 C C . ASN A 1 89 ? 16.537 0.580 -15.887 1.00 81.69 89 ASN A C 1
ATOM 687 O O . ASN A 1 89 ? 15.651 -0.266 -15.769 1.00 81.69 89 ASN A O 1
ATOM 691 N N . LYS A 1 90 ? 17.253 0.686 -17.012 1.00 80.75 90 LYS A N 1
ATOM 692 C CA . LYS A 1 90 ? 17.058 -0.202 -18.173 1.00 80.75 90 LYS A CA 1
ATOM 693 C C . LYS A 1 90 ? 17.271 -1.689 -17.851 1.00 80.75 90 LYS A C 1
ATOM 695 O O . LYS A 1 90 ? 16.642 -2.530 -18.479 1.00 80.75 90 LYS A O 1
ATOM 700 N N . ASP A 1 91 ? 18.122 -1.999 -16.880 1.00 84.31 91 ASP A N 1
ATOM 701 C CA . ASP A 1 91 ? 18.479 -3.356 -16.472 1.00 84.31 91 ASP A CA 1
ATOM 702 C C . ASP A 1 91 ? 17.536 -3.881 -15.369 1.00 84.31 91 ASP A C 1
ATOM 704 O O . ASP A 1 91 ? 17.617 -5.048 -14.991 1.00 84.31 91 ASP A O 1
ATOM 708 N N . GLY A 1 92 ? 16.603 -3.042 -14.900 1.00 87.81 92 GLY A N 1
ATOM 709 C CA . GLY A 1 92 ? 15.642 -3.332 -13.840 1.00 87.81 92 GLY A CA 1
ATOM 710 C C . GLY A 1 92 ? 15.870 -2.476 -12.593 1.00 87.81 92 GLY A C 1
ATOM 711 O O . GLY A 1 92 ? 16.601 -1.483 -12.593 1.00 87.81 92 GLY A O 1
ATOM 712 N N . HIS A 1 93 ? 15.205 -2.842 -11.507 1.00 90.44 93 HIS A N 1
ATOM 713 C CA . HIS A 1 93 ? 15.425 -2.282 -10.180 1.00 90.44 93 HIS A CA 1
ATOM 714 C C . HIS A 1 93 ? 16.130 -3.303 -9.286 1.00 90.44 93 HIS A C 1
ATOM 716 O O . HIS A 1 93 ? 15.833 -4.498 -9.363 1.00 90.44 93 HIS A O 1
ATOM 722 N N . ASP A 1 94 ? 17.052 -2.840 -8.439 1.00 90.12 94 ASP A N 1
ATOM 723 C CA . ASP A 1 94 ? 17.791 -3.719 -7.532 1.00 90.12 94 ASP A CA 1
ATOM 724 C C . ASP A 1 94 ? 16.828 -4.332 -6.498 1.00 90.12 94 ASP A C 1
ATOM 726 O O . ASP A 1 94 ? 16.252 -3.602 -5.687 1.00 90.12 94 ASP A O 1
ATOM 730 N N . PRO A 1 95 ? 16.630 -5.665 -6.489 1.00 89.00 95 PRO A N 1
ATOM 731 C CA . PRO A 1 95 ? 15.747 -6.308 -5.525 1.00 89.00 95 PRO A CA 1
ATOM 732 C C . PRO A 1 95 ? 16.241 -6.200 -4.076 1.00 89.00 95 PRO A C 1
ATOM 734 O O . PRO A 1 95 ? 15.447 -6.477 -3.177 1.00 89.00 95 PRO A O 1
ATOM 737 N N . ASN A 1 96 ? 17.516 -5.854 -3.864 1.00 90.12 96 ASN A N 1
ATOM 738 C CA . ASN A 1 96 ? 18.144 -5.724 -2.551 1.00 90.12 96 ASN A CA 1
ATOM 739 C C . ASN A 1 96 ? 18.234 -4.271 -2.064 1.00 90.12 96 ASN A C 1
ATOM 741 O O . ASN A 1 96 ? 18.711 -4.053 -0.950 1.00 90.12 96 ASN A O 1
ATOM 745 N N . GLU A 1 97 ? 17.784 -3.288 -2.855 1.00 91.81 97 GLU A N 1
ATOM 746 C CA . GLU A 1 97 ? 17.636 -1.916 -2.364 1.00 91.81 97 GLU A CA 1
ATOM 747 C C . GLU A 1 97 ? 16.679 -1.927 -1.162 1.00 91.81 97 GLU A C 1
ATOM 749 O O . GLU A 1 97 ? 15.634 -2.585 -1.188 1.00 91.81 97 GLU A O 1
ATOM 754 N N . GLU A 1 98 ? 17.074 -1.260 -0.077 1.00 91.56 98 GLU A N 1
ATOM 755 C CA . GLU A 1 98 ? 16.434 -1.386 1.234 1.00 91.56 98 GLU A CA 1
ATOM 756 C C . GLU A 1 98 ? 14.931 -1.089 1.168 1.00 91.56 98 GLU A C 1
ATOM 758 O O . GLU A 1 98 ? 14.106 -1.876 1.643 1.00 91.56 98 GLU A O 1
ATOM 763 N N . HIS A 1 99 ? 14.556 0.034 0.558 1.00 92.31 99 HIS A N 1
ATOM 764 C CA . HIS A 1 99 ? 13.168 0.474 0.499 1.00 92.31 99 HIS A CA 1
ATOM 765 C C . HIS A 1 99 ? 12.330 -0.397 -0.443 1.00 92.31 99 HIS A C 1
ATOM 767 O O . HIS A 1 99 ? 11.188 -0.733 -0.118 1.00 92.31 99 HIS A O 1
ATOM 773 N N . TYR A 1 100 ? 12.897 -0.826 -1.565 1.00 93.50 100 TYR A N 1
ATOM 774 C CA . TYR A 1 100 ? 12.260 -1.725 -2.516 1.00 93.50 100 TYR A CA 1
ATOM 775 C C . TYR A 1 100 ? 11.981 -3.105 -1.921 1.00 93.50 100 TYR A C 1
ATOM 777 O O . TYR A 1 100 ? 10.868 -3.632 -2.029 1.00 93.50 100 TYR A O 1
ATOM 785 N N . SER A 1 101 ? 12.981 -3.673 -1.245 1.00 92.88 101 SER A N 1
ATOM 786 C CA . SER A 1 101 ? 12.865 -4.927 -0.502 1.00 92.88 101 SER A CA 1
ATOM 787 C C . SER A 1 101 ? 11.769 -4.833 0.563 1.00 92.88 101 SER A C 1
ATOM 789 O O . SER A 1 101 ? 10.903 -5.708 0.637 1.00 92.88 101 SER A O 1
ATOM 791 N N . ASN A 1 102 ? 11.722 -3.723 1.309 1.00 92.25 102 ASN A N 1
ATOM 792 C CA . ASN A 1 102 ? 10.687 -3.471 2.311 1.00 92.25 102 ASN A CA 1
ATOM 793 C C . ASN A 1 102 ? 9.277 -3.391 1.706 1.00 92.25 102 ASN A C 1
ATOM 795 O O . ASN A 1 102 ? 8.348 -3.988 2.247 1.00 92.25 102 ASN A O 1
ATOM 799 N N . VAL A 1 103 ? 9.096 -2.710 0.570 1.00 95.19 103 VAL A N 1
ATOM 800 C CA . VAL A 1 103 ? 7.783 -2.638 -0.098 1.00 95.19 103 VAL A CA 1
ATOM 801 C C . VAL A 1 103 ? 7.330 -4.021 -0.569 1.00 95.19 103 VAL A C 1
ATOM 803 O O . VAL A 1 103 ? 6.184 -4.406 -0.333 1.00 95.19 103 VAL A O 1
ATOM 806 N N . ARG A 1 104 ? 8.228 -4.804 -1.182 1.00 94.69 104 ARG A N 1
ATOM 807 C CA . ARG A 1 104 ? 7.928 -6.188 -1.592 1.00 94.69 104 ARG A CA 1
ATOM 808 C C . ARG A 1 104 ? 7.568 -7.067 -0.399 1.00 94.69 104 ARG A C 1
ATOM 810 O O . ARG A 1 104 ? 6.616 -7.837 -0.477 1.00 94.69 104 ARG A O 1
ATOM 817 N N . TYR A 1 105 ? 8.289 -6.920 0.707 1.00 92.88 105 TYR A N 1
ATOM 818 C CA . TYR A 1 105 ? 8.013 -7.622 1.955 1.00 92.88 105 TYR A CA 1
ATOM 819 C C . TYR A 1 105 ? 6.633 -7.287 2.537 1.00 92.88 105 TYR A C 1
ATOM 821 O O . TYR A 1 105 ? 5.935 -8.176 3.023 1.00 92.88 105 TYR A O 1
ATOM 829 N N . VAL A 1 106 ? 6.210 -6.023 2.468 1.00 93.25 106 VAL A N 1
ATOM 830 C CA . VAL A 1 106 ? 4.876 -5.607 2.920 1.00 93.25 106 VAL A CA 1
ATOM 831 C C . VAL A 1 106 ? 3.781 -6.228 2.049 1.00 93.25 106 VAL A C 1
ATOM 833 O O . VAL A 1 106 ? 2.843 -6.798 2.602 1.00 93.25 106 VAL A O 1
ATOM 836 N N . TYR A 1 107 ? 3.907 -6.196 0.717 1.00 95.31 107 TYR A N 1
ATOM 837 C CA . TYR A 1 107 ? 2.919 -6.829 -0.169 1.00 95.31 107 TYR A CA 1
ATOM 838 C C . TYR A 1 107 ? 2.863 -8.351 -0.019 1.00 95.31 107 TYR A C 1
ATOM 840 O O . TYR A 1 107 ? 1.769 -8.902 0.026 1.00 95.31 107 TYR A O 1
ATOM 848 N N . ASP A 1 108 ? 4.005 -9.031 0.126 1.00 92.44 108 ASP A N 1
ATOM 849 C CA . ASP A 1 108 ? 4.045 -10.476 0.408 1.00 92.44 108 ASP A CA 1
ATOM 850 C C . ASP A 1 108 ? 3.238 -10.826 1.666 1.00 92.44 108 ASP A C 1
ATOM 852 O O . ASP A 1 108 ? 2.462 -11.781 1.676 1.00 92.44 108 ASP A O 1
ATOM 856 N N . ARG A 1 109 ? 3.360 -10.011 2.716 1.00 91.00 109 ARG A N 1
ATOM 857 C CA . ARG A 1 109 ? 2.580 -10.182 3.943 1.00 91.00 109 ARG A CA 1
ATOM 858 C C . ARG A 1 109 ? 1.110 -9.856 3.759 1.00 91.00 109 ARG A C 1
ATOM 860 O O . ARG A 1 109 ? 0.290 -10.602 4.271 1.00 91.00 109 ARG A O 1
ATOM 867 N N . MET A 1 110 ? 0.770 -8.796 3.024 1.00 90.75 110 MET A N 1
ATOM 868 C CA . MET A 1 110 ? -0.626 -8.497 2.688 1.00 90.75 110 MET A CA 1
ATOM 869 C C . MET A 1 110 ? -1.273 -9.683 1.974 1.00 90.75 110 MET A C 1
ATOM 871 O O . MET A 1 110 ? -2.340 -10.113 2.388 1.00 90.75 110 MET A O 1
ATOM 875 N N . VAL A 1 111 ? -0.607 -10.253 0.965 1.00 89.81 111 VAL A N 1
ATOM 876 C CA . VAL A 1 111 ? -1.112 -11.420 0.232 1.00 89.81 111 VAL A CA 1
ATOM 877 C C . VAL A 1 111 ? -1.245 -12.631 1.151 1.00 89.81 111 VAL A C 1
ATOM 879 O O . VAL A 1 111 ? -2.284 -13.272 1.138 1.00 89.81 111 VAL A O 1
ATOM 882 N N . LYS A 1 112 ? -0.258 -12.932 2.003 1.00 87.88 112 LYS A N 1
ATOM 883 C CA . LYS A 1 112 ? -0.370 -14.042 2.968 1.00 87.88 112 LYS A CA 1
ATOM 884 C C . LYS A 1 112 ? -1.518 -13.853 3.953 1.00 87.88 112 LYS A C 1
ATOM 886 O O . LYS A 1 112 ? -2.253 -14.803 4.197 1.00 87.88 112 LYS A O 1
ATOM 891 N N . THR A 1 113 ? -1.692 -12.645 4.483 1.00 86.38 113 THR A N 1
ATOM 892 C CA . THR A 1 113 ? -2.802 -12.335 5.385 1.00 86.38 113 THR A CA 1
ATOM 893 C C . THR A 1 113 ? -4.142 -12.468 4.672 1.00 86.38 113 THR A C 1
ATOM 895 O O . THR A 1 113 ? -5.042 -13.077 5.224 1.00 86.38 113 THR A O 1
ATOM 898 N N . LEU A 1 114 ? -4.272 -11.924 3.459 1.00 85.56 114 LEU A N 1
ATOM 899 C CA . LEU A 1 114 ? -5.534 -11.891 2.715 1.00 85.56 114 LEU A CA 1
ATOM 900 C C . LEU A 1 114 ? -5.891 -13.238 2.066 1.00 85.56 114 LEU A C 1
ATOM 902 O O . LEU A 1 114 ? -7.063 -13.524 1.884 1.00 85.56 114 LEU A O 1
ATOM 906 N N . HIS A 1 115 ? -4.903 -14.058 1.707 1.00 83.56 115 HIS A N 1
ATOM 907 C CA . HIS A 1 115 ? -5.123 -15.339 1.027 1.00 83.56 115 HIS A CA 1
ATOM 908 C C . HIS A 1 115 ? -5.169 -16.536 1.986 1.00 83.56 115 HIS A C 1
ATOM 910 O O . HIS A 1 115 ? -5.937 -17.468 1.772 1.00 83.56 115 HIS A O 1
ATOM 916 N N . ASN A 1 116 ? -4.316 -16.544 3.018 1.00 77.56 116 ASN A N 1
ATOM 917 C CA . ASN A 1 116 ? -4.180 -17.674 3.949 1.00 77.56 116 ASN A CA 1
ATOM 918 C C . ASN A 1 116 ? -4.788 -17.392 5.326 1.00 77.56 116 ASN A C 1
ATOM 920 O O . ASN A 1 116 ? -4.609 -18.205 6.235 1.00 77.56 116 ASN A O 1
ATOM 924 N N . ASP A 1 117 ? -5.389 -16.213 5.512 1.00 78.62 117 ASP A N 1
ATOM 925 C CA . ASP A 1 117 ? -5.896 -15.735 6.801 1.00 78.62 117 ASP A CA 1
ATOM 926 C C . ASP A 1 117 ? -4.822 -15.817 7.902 1.00 78.62 117 ASP A C 1
ATOM 928 O O . ASP A 1 117 ? -5.073 -16.070 9.084 1.00 78.62 117 ASP A O 1
ATOM 932 N N . GLU A 1 118 ? -3.566 -15.602 7.494 1.00 85.00 118 GLU A N 1
ATOM 933 C CA . GLU A 1 118 ? -2.419 -15.613 8.386 1.00 85.00 118 GLU A CA 1
ATOM 934 C C . GLU A 1 118 ? -2.313 -14.257 9.081 1.00 85.00 118 GLU A C 1
ATOM 936 O O . GLU A 1 118 ? -2.086 -13.219 8.463 1.00 85.00 118 GLU A O 1
ATOM 941 N N . MET A 1 119 ? -2.430 -14.239 10.405 1.00 82.69 119 MET A N 1
ATOM 942 C CA . MET A 1 119 ? -2.204 -13.012 11.159 1.00 82.69 119 MET A CA 1
ATOM 943 C C . MET A 1 119 ? -0.710 -12.694 11.223 1.00 82.69 119 MET A C 1
ATOM 945 O O . MET A 1 119 ? 0.047 -13.370 11.921 1.00 82.69 119 MET A O 1
ATOM 949 N N . ILE A 1 120 ? -0.295 -11.635 10.527 1.00 81.06 120 ILE A N 1
ATOM 950 C CA . ILE A 1 120 ? 1.102 -11.202 10.469 1.00 81.06 120 ILE A CA 1
ATOM 951 C C . ILE A 1 120 ? 1.231 -9.760 10.994 1.00 81.06 120 ILE A C 1
ATOM 953 O O . ILE A 1 120 ? 0.676 -8.843 10.387 1.00 81.06 120 ILE A O 1
ATOM 957 N N . PRO A 1 121 ? 1.996 -9.517 12.079 1.00 76.00 121 PRO A N 1
ATOM 958 C CA . PRO A 1 121 ? 2.727 -10.494 12.895 1.00 76.00 121 PRO A CA 1
ATOM 959 C C . PRO A 1 121 ? 1.790 -11.433 13.670 1.00 76.00 121 PRO A C 1
ATOM 961 O O . PRO A 1 121 ? 0.646 -11.078 13.946 1.00 76.00 121 PRO A O 1
ATOM 964 N N . ALA A 1 122 ? 2.293 -12.608 14.064 1.00 77.69 122 ALA A N 1
ATOM 965 C CA . ALA A 1 122 ? 1.532 -13.556 14.876 1.00 77.69 122 ALA A CA 1
ATOM 966 C C . ALA A 1 122 ? 1.045 -12.880 16.172 1.00 77.69 122 ALA A C 1
ATOM 968 O O . ALA A 1 122 ? 1.842 -12.282 16.898 1.00 77.69 122 ALA A O 1
ATOM 969 N N . ASN A 1 123 ? -0.256 -12.999 16.461 1.00 75.12 123 ASN A N 1
ATOM 970 C CA . ASN A 1 123 ? -0.990 -12.308 17.539 1.00 75.12 123 ASN A CA 1
ATOM 971 C C . ASN A 1 123 ? -1.277 -10.812 17.305 1.00 75.12 123 ASN A C 1
ATOM 973 O O . ASN A 1 123 ? -1.747 -10.126 18.213 1.00 75.12 123 ASN A O 1
ATOM 977 N N . GLY A 1 124 ? -1.019 -10.302 16.103 1.00 72.00 124 GLY A N 1
ATOM 978 C CA . GLY A 1 124 ? -1.327 -8.932 15.724 1.00 72.00 124 GLY A CA 1
ATOM 979 C C . GLY A 1 124 ? -0.414 -7.903 16.389 1.00 72.00 124 GLY A C 1
ATOM 980 O O . GLY A 1 124 ? 0.570 -8.218 17.066 1.00 72.00 124 GLY A O 1
ATOM 981 N N . TYR A 1 125 ? -0.708 -6.625 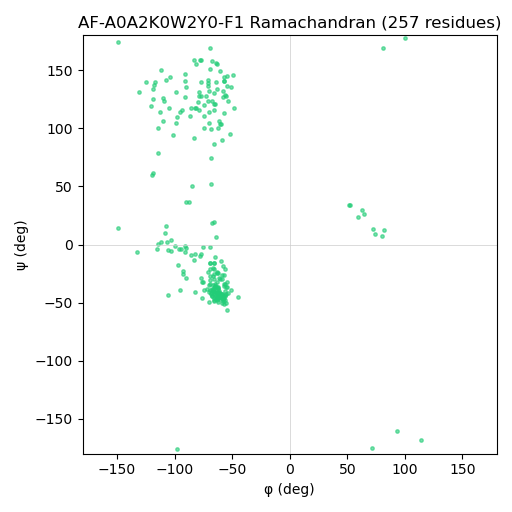16.172 1.00 70.81 125 TYR A N 1
ATOM 982 C CA . TYR A 1 125 ? 0.139 -5.545 16.671 1.00 70.81 125 TYR A CA 1
ATOM 983 C C . TYR A 1 125 ? -0.130 -5.299 18.154 1.00 70.81 125 TYR A C 1
ATOM 985 O O . TYR A 1 125 ? -1.229 -4.910 18.545 1.00 70.81 125 TYR A O 1
ATOM 993 N N . GLY A 1 126 ? 0.880 -5.537 18.995 1.00 68.75 126 GLY A N 1
ATOM 994 C CA . GLY A 1 126 ? 0.751 -5.391 20.447 1.00 68.75 126 GLY A CA 1
ATOM 995 C C . GLY A 1 126 ? -0.247 -6.371 21.080 1.00 68.75 126 GLY A C 1
ATOM 996 O O . GLY A 1 126 ? -0.823 -6.044 22.117 1.00 68.75 126 GLY A O 1
ATOM 997 N N . GLY A 1 127 ? -0.468 -7.538 20.458 1.00 73.12 127 GLY A N 1
ATOM 998 C CA . GLY A 1 127 ? -1.426 -8.548 20.923 1.00 73.12 127 GLY A CA 1
ATOM 999 C C . GLY A 1 127 ? -2.880 -8.281 20.517 1.00 73.12 127 GLY A C 1
ATOM 1000 O O . GLY A 1 127 ? -3.783 -8.881 21.096 1.00 73.12 127 GLY A O 1
ATOM 1001 N N . LEU A 1 128 ? -3.120 -7.347 19.590 1.00 73.50 128 LEU A N 1
ATOM 1002 C CA . LEU A 1 128 ? -4.452 -6.990 19.104 1.00 73.50 128 LEU A CA 1
ATOM 1003 C C . LEU A 1 128 ? -4.576 -7.289 17.614 1.00 73.50 128 LEU A C 1
ATOM 1005 O O . LEU A 1 128 ? -3.688 -6.937 16.828 1.00 73.50 128 LEU A O 1
ATOM 1009 N N . LYS A 1 129 ? -5.717 -7.864 17.222 1.00 81.00 129 LYS A N 1
ATOM 1010 C CA . LYS A 1 129 ? -6.115 -7.896 15.815 1.00 81.00 129 LYS A CA 1
ATOM 1011 C C . LYS A 1 129 ? -6.346 -6.467 15.324 1.00 81.00 129 LYS A C 1
ATOM 1013 O O . LYS A 1 129 ? -6.621 -5.587 16.134 1.00 81.00 129 LYS A O 1
ATOM 1018 N N . PRO A 1 130 ? -6.241 -6.186 14.025 1.00 77.94 130 PRO A N 1
ATOM 1019 C CA . PRO A 1 130 ? -6.740 -4.932 13.473 1.00 77.94 130 PRO A CA 1
ATOM 1020 C C . PRO A 1 130 ? -8.274 -4.821 13.623 1.00 77.94 130 PRO A C 1
ATOM 1022 O O . PRO A 1 130 ? -8.976 -5.808 13.420 1.00 77.94 130 PRO A O 1
ATOM 1025 N N . LEU A 1 131 ? -8.802 -3.636 13.968 1.00 80.06 131 LEU A N 1
ATOM 1026 C CA . LEU A 1 131 ? -10.249 -3.374 14.106 1.00 80.06 131 LEU A CA 1
ATOM 1027 C C . LEU A 1 131 ? -10.788 -2.702 12.851 1.00 80.06 131 LEU A C 1
ATOM 1029 O O . LEU A 1 131 ? -10.262 -1.669 12.434 1.00 80.06 131 LEU A O 1
ATOM 1033 N N . LEU A 1 132 ? -11.892 -3.223 12.324 1.00 81.12 132 LEU A N 1
ATOM 1034 C CA . LEU A 1 132 ? -12.730 -2.503 11.374 1.00 81.12 132 LEU A CA 1
ATOM 1035 C C . LEU A 1 132 ? -13.813 -1.729 12.124 1.00 81.12 132 LEU A C 1
ATOM 1037 O O . LEU A 1 132 ? -14.556 -2.289 12.931 1.00 81.12 132 LEU A O 1
ATOM 1041 N N . LEU A 1 133 ? -13.883 -0.429 11.837 1.00 80.75 133 LEU A N 1
ATOM 1042 C CA . LEU A 1 133 ? -14.860 0.512 12.375 1.00 80.75 133 LEU A CA 1
ATOM 1043 C C . LEU A 1 133 ? -15.668 1.090 11.211 1.00 80.75 133 LEU A C 1
ATOM 1045 O O . LEU A 1 133 ? -15.089 1.627 10.268 1.00 80.75 133 LEU A O 1
ATOM 1049 N N . CYS A 1 134 ? -16.994 0.982 11.271 1.00 79.94 134 CYS A N 1
ATOM 1050 C CA . CYS A 1 134 ? -17.869 1.260 10.125 1.00 79.94 134 CYS A CA 1
ATOM 1051 C C . CYS A 1 134 ? -18.802 2.451 10.334 1.00 79.94 134 CYS A C 1
ATOM 1053 O O . CYS A 1 134 ? -19.574 2.811 9.444 1.00 79.94 134 CYS A O 1
ATOM 1055 N N . ASP A 1 135 ? -18.778 3.031 11.527 1.00 81.69 135 ASP A N 1
ATOM 1056 C CA . ASP A 1 135 ? -19.484 4.257 11.858 1.00 81.69 135 ASP A CA 1
ATOM 1057 C C . ASP A 1 135 ? -18.457 5.349 12.132 1.00 81.69 135 ASP A C 1
ATOM 1059 O O . ASP A 1 135 ? -17.694 5.290 13.097 1.00 81.69 135 ASP A O 1
ATOM 1063 N N . GLU A 1 136 ? -18.446 6.351 11.256 1.00 77.88 136 GLU A N 1
ATOM 1064 C CA . GLU A 1 136 ? -17.495 7.448 11.332 1.00 77.88 136 GLU A CA 1
ATOM 1065 C C . GLU A 1 136 ? -17.635 8.246 12.636 1.00 77.88 136 GLU A C 1
ATOM 1067 O O . GLU A 1 136 ? -16.645 8.749 13.164 1.00 77.88 136 GLU A O 1
ATOM 1072 N N . SER A 1 137 ? -18.842 8.297 13.212 1.00 79.88 137 SER A N 1
ATOM 1073 C CA . SER A 1 137 ? -19.100 8.999 14.475 1.00 79.88 137 SER A CA 1
ATOM 1074 C C . SER A 1 137 ? -18.392 8.366 15.676 1.00 79.88 137 SER A C 1
ATOM 1076 O O . SER A 1 137 ? -18.255 8.998 16.724 1.00 79.88 137 SER A O 1
ATOM 1078 N N . LYS A 1 138 ? -17.922 7.121 15.533 1.00 79.44 138 LYS A N 1
ATOM 1079 C CA . LYS A 1 138 ? -17.142 6.410 16.549 1.00 79.44 138 LYS A CA 1
ATOM 1080 C C . LYS A 1 138 ? -15.654 6.760 16.500 1.00 79.44 138 LYS A C 1
ATOM 1082 O O . LYS A 1 138 ? -14.936 6.394 17.434 1.00 79.44 138 LYS A O 1
ATOM 1087 N N . PHE A 1 139 ? -15.182 7.420 15.439 1.00 76.38 139 PHE A N 1
ATOM 1088 C CA . PHE A 1 139 ? -13.819 7.936 15.392 1.00 76.38 139 PHE A CA 1
ATOM 1089 C C . PHE A 1 139 ? -13.700 9.208 16.218 1.00 76.38 139 PHE A C 1
ATOM 1091 O O . PHE A 1 139 ? -14.551 10.097 16.175 1.00 76.38 139 PHE A O 1
ATOM 1098 N N . VAL A 1 140 ? -12.580 9.320 16.925 1.00 73.50 140 VAL A N 1
ATOM 1099 C CA . VAL A 1 140 ? -12.172 10.579 17.537 1.00 73.50 140 VAL A CA 1
ATOM 1100 C C . VAL A 1 140 ? -11.153 11.215 16.604 1.00 73.50 140 VAL A C 1
ATOM 1102 O O . VAL A 1 140 ? -10.003 10.778 16.497 1.00 73.50 140 VAL A O 1
ATOM 1105 N N . TRP A 1 141 ? -11.612 12.230 15.881 1.00 72.06 141 TRP A N 1
ATOM 1106 C CA . TRP A 1 141 ? -10.782 13.010 14.980 1.00 72.06 141 TRP A CA 1
ATOM 1107 C C . TRP A 1 141 ? -9.879 13.933 15.780 1.00 72.06 141 TRP A C 1
ATOM 1109 O O . TRP A 1 141 ? -10.359 14.785 16.526 1.00 72.06 141 TRP A O 1
ATOM 1119 N N . VAL A 1 142 ? -8.573 13.757 15.612 1.00 70.50 142 VAL A N 1
ATOM 1120 C CA . VAL A 1 142 ? -7.571 14.535 16.337 1.00 70.50 142 VAL A CA 1
ATOM 1121 C C . VAL A 1 142 ? -6.525 15.101 15.381 1.00 70.50 142 VAL A C 1
ATOM 1123 O O . VAL A 1 142 ? -5.965 14.411 14.520 1.00 70.50 142 VAL A O 1
ATOM 1126 N N . GLY A 1 143 ? -6.268 16.396 15.522 1.00 66.25 143 GLY A N 1
ATOM 1127 C CA . GLY A 1 143 ? -5.201 17.120 14.857 1.00 66.25 143 GLY A CA 1
ATOM 1128 C C . GLY A 1 143 ? -3.845 16.858 15.508 1.00 66.25 143 GLY A C 1
ATOM 1129 O O . GLY A 1 143 ? -3.730 16.480 16.670 1.00 66.25 143 GLY A O 1
ATOM 1130 N N . ARG A 1 144 ? -2.764 17.093 14.756 1.00 69.44 144 ARG A N 1
ATOM 1131 C CA . ARG A 1 144 ? -1.390 16.893 15.262 1.00 69.44 144 ARG A CA 1
ATOM 1132 C C . ARG A 1 144 ? -1.059 17.781 16.476 1.00 69.44 144 ARG A C 1
ATOM 1134 O O . ARG A 1 144 ? -0.206 17.419 17.279 1.00 69.44 144 ARG A O 1
ATOM 1141 N N . ASP A 1 145 ? -1.683 18.953 16.550 1.00 79.25 145 ASP A N 1
ATOM 1142 C CA . ASP A 1 145 ? -1.433 19.974 17.568 1.00 79.25 145 ASP A CA 1
ATOM 1143 C C . ASP A 1 145 ? -2.447 19.887 18.727 1.00 79.25 145 ASP A C 1
ATOM 1145 O O . ASP A 1 145 ? -2.296 20.591 19.725 1.00 79.25 145 ASP A O 1
ATOM 1149 N N . ASP A 1 146 ? -3.439 18.993 18.626 1.00 79.62 146 ASP A N 1
ATOM 1150 C CA . ASP A 1 146 ? -4.419 18.770 19.684 1.00 79.62 146 ASP A CA 1
ATOM 1151 C C . ASP A 1 146 ? -3.760 18.073 20.872 1.00 79.62 146 ASP A C 1
ATOM 1153 O O . ASP A 1 146 ? -2.906 17.188 20.716 1.00 79.62 146 ASP A O 1
ATOM 1157 N N . LYS A 1 147 ? -4.174 18.482 22.076 1.00 81.69 147 LYS A N 1
ATOM 1158 C CA . LYS A 1 147 ? -3.780 17.803 23.310 1.00 81.69 147 LYS A CA 1
ATOM 1159 C C . LYS A 1 147 ? -4.325 16.391 23.278 1.00 81.69 147 LYS A C 1
ATOM 1161 O O . LYS A 1 147 ? -5.502 16.193 22.993 1.00 81.69 147 LYS A O 1
ATOM 1166 N N . ASP A 1 148 ? -3.490 15.429 23.629 1.00 73.69 148 ASP A N 1
ATOM 1167 C CA . ASP A 1 148 ? -3.948 14.064 23.793 1.00 73.69 148 ASP A CA 1
ATOM 1168 C C . ASP A 1 148 ? -4.843 13.958 25.041 1.00 73.69 148 ASP A C 1
ATOM 1170 O O . ASP A 1 148 ? -4.345 14.133 26.157 1.00 73.69 148 ASP A O 1
ATOM 1174 N N . PRO A 1 149 ? -6.149 13.655 24.902 1.00 68.94 149 PRO A N 1
ATOM 1175 C CA . PRO A 1 149 ? -7.056 13.562 26.044 1.00 68.94 149 PRO A CA 1
ATOM 1176 C C . PRO A 1 149 ? -6.770 12.344 26.939 1.00 68.94 149 PRO A C 1
ATOM 1178 O O . PRO A 1 149 ? -7.424 12.158 27.965 1.00 68.94 149 PRO A O 1
ATOM 1181 N N . HIS A 1 150 ? -5.798 11.505 26.574 1.00 70.00 150 HIS A N 1
ATOM 1182 C CA . HIS A 1 150 ? -5.326 10.380 27.374 1.00 70.00 150 HIS A CA 1
ATOM 1183 C C . HIS A 1 150 ? -3.903 10.548 27.906 1.00 70.00 150 HIS A C 1
ATOM 1185 O O . HIS A 1 150 ? -3.417 9.640 28.579 1.00 70.00 150 HIS A O 1
ATOM 1191 N N . ASP A 1 151 ? -3.253 11.683 27.650 1.00 73.44 151 ASP A N 1
ATOM 1192 C CA . ASP A 1 151 ? -1.978 12.017 28.273 1.00 73.44 151 ASP A CA 1
ATOM 1193 C C . ASP A 1 151 ? -2.212 12.867 29.533 1.00 73.44 151 ASP A C 1
ATOM 1195 O O . ASP A 1 151 ? -2.680 14.002 29.419 1.00 73.44 151 ASP A O 1
ATOM 1199 N N . PRO A 1 152 ? -1.859 12.384 30.739 1.00 75.56 152 PRO A N 1
ATOM 1200 C CA . PRO A 1 152 ? -1.986 13.165 31.970 1.00 75.56 152 PRO A CA 1
ATOM 1201 C C . PRO A 1 152 ? -1.186 14.474 31.945 1.00 75.56 152 PRO A C 1
ATOM 1203 O O . PRO A 1 152 ? -1.550 15.429 32.627 1.00 75.56 152 PRO A O 1
ATOM 1206 N N . ALA A 1 153 ? -0.108 14.528 31.155 1.00 81.75 153 ALA A N 1
ATOM 1207 C CA . ALA A 1 153 ? 0.689 15.736 30.958 1.00 81.75 153 ALA A CA 1
ATOM 1208 C C . ALA A 1 153 ? 0.086 16.696 29.912 1.00 81.75 153 ALA A C 1
ATOM 1210 O O . ALA A 1 153 ? 0.568 17.819 29.759 1.00 81.75 153 ALA A O 1
ATOM 1211 N N . GLY A 1 154 ? -0.968 16.283 29.198 1.00 81.50 154 GLY A N 1
ATOM 1212 C CA . GLY A 1 154 ? -1.665 17.092 28.202 1.00 81.50 154 GLY A CA 1
ATOM 1213 C C . GLY A 1 154 ? -0.795 17.502 27.013 1.00 81.50 154 GLY A C 1
ATOM 1214 O O . GLY A 1 154 ? -1.018 18.582 26.455 1.00 81.50 154 GLY A O 1
ATOM 1215 N N . ARG A 1 155 ? 0.206 16.689 26.648 1.00 82.44 155 ARG A N 1
ATOM 1216 C CA . ARG A 1 155 ? 1.091 16.973 25.515 1.00 82.44 155 ARG A CA 1
ATOM 1217 C C . ARG A 1 155 ? 0.338 16.845 24.182 1.00 82.44 155 ARG A C 1
ATOM 1219 O O . ARG A 1 155 ? -0.604 16.053 24.067 1.00 82.44 155 ARG A O 1
ATOM 1226 N N . PRO A 1 156 ? 0.750 17.601 23.151 1.00 80.56 156 PRO A N 1
ATOM 1227 C CA . PRO A 1 156 ? 0.250 17.439 21.791 1.00 80.56 156 PRO A CA 1
ATOM 1228 C C . PRO A 1 156 ? 0.530 16.053 21.192 1.00 80.56 156 PRO A C 1
ATOM 1230 O O . PRO A 1 156 ? 1.574 15.446 21.433 1.00 80.56 156 PRO A O 1
ATOM 1233 N N . LEU A 1 157 ? -0.350 15.583 20.305 1.00 71.56 157 LEU A N 1
ATOM 1234 C CA . LEU A 1 157 ? -0.190 14.297 19.605 1.00 71.56 157 LEU A CA 1
ATOM 1235 C C . LEU A 1 157 ? 1.035 14.213 18.682 1.00 71.56 157 LEU A C 1
ATOM 1237 O O . LEU A 1 157 ? 1.508 13.115 18.393 1.00 71.56 157 LEU A O 1
ATOM 1241 N N . ARG A 1 158 ? 1.557 15.348 18.200 1.00 68.31 158 ARG A N 1
ATOM 1242 C CA . ARG A 1 158 ? 2.787 15.392 17.391 1.00 68.31 158 ARG A CA 1
ATOM 1243 C C . ARG A 1 158 ? 4.052 15.062 18.177 1.00 68.31 158 ARG A C 1
ATOM 1245 O O . ARG A 1 158 ? 5.064 14.764 17.548 1.00 68.31 158 ARG A O 1
ATOM 1252 N N . GLU A 1 159 ? 4.031 15.190 19.503 1.00 71.62 159 GLU A N 1
ATOM 1253 C CA . GLU A 1 159 ? 5.232 14.973 20.302 1.00 71.62 159 GLU A CA 1
ATOM 1254 C C . GLU A 1 159 ? 5.583 13.480 20.310 1.00 71.62 159 GLU A C 1
ATOM 1256 O O . GLU A 1 159 ? 4.734 12.652 20.663 1.00 71.62 159 GLU A O 1
ATOM 1261 N N . PRO A 1 160 ? 6.809 13.111 19.891 1.00 63.38 160 PRO A N 1
ATOM 1262 C CA . PRO A 1 160 ? 7.216 11.720 19.847 1.00 63.38 160 PRO A CA 1
ATOM 1263 C C . PRO A 1 160 ? 7.271 11.172 21.270 1.00 63.38 160 PRO A C 1
ATOM 1265 O O . PRO A 1 160 ? 7.905 11.747 22.153 1.00 63.38 160 PRO A O 1
ATOM 1268 N N . ARG A 1 161 ? 6.634 10.020 21.478 1.00 69.94 161 ARG A N 1
ATOM 1269 C CA . ARG A 1 161 ? 6.611 9.325 22.769 1.00 69.94 161 ARG A CA 1
ATOM 1270 C C . ARG A 1 161 ? 7.235 7.942 22.645 1.00 69.94 161 ARG A C 1
ATOM 1272 O O . ARG A 1 161 ? 6.561 6.945 22.893 1.00 69.94 161 ARG A O 1
ATOM 1279 N N . PRO A 1 162 ? 8.517 7.857 22.242 1.00 61.84 162 PRO A N 1
ATOM 1280 C CA . PRO A 1 162 ? 9.168 6.585 21.977 1.00 61.84 162 PRO A CA 1
ATOM 1281 C C . PRO A 1 162 ? 9.095 5.677 23.198 1.00 61.84 162 PRO A C 1
ATOM 1283 O O . PRO A 1 162 ? 8.731 4.534 23.033 1.00 61.84 162 PRO A O 1
ATOM 1286 N N . ASN A 1 163 ? 9.269 6.175 24.423 1.00 62.72 163 ASN A N 1
ATOM 1287 C CA . ASN A 1 163 ? 9.214 5.330 25.625 1.00 62.72 163 ASN A CA 1
ATOM 1288 C C . ASN A 1 163 ? 7.802 4.817 25.975 1.00 62.72 163 ASN A C 1
ATOM 1290 O O . ASN A 1 163 ? 7.673 3.799 26.643 1.00 62.72 163 ASN A O 1
ATOM 1294 N N . GLU A 1 164 ? 6.744 5.500 25.530 1.00 60.75 164 GLU A N 1
ATOM 1295 C CA . GLU A 1 164 ? 5.348 5.085 25.761 1.00 60.75 164 GLU A CA 1
ATOM 1296 C C . GLU A 1 164 ? 4.823 4.221 24.597 1.00 60.75 164 GLU A C 1
ATOM 1298 O O . GLU A 1 164 ? 3.896 3.428 24.763 1.00 60.75 164 GLU A O 1
ATOM 1303 N N . MET A 1 165 ? 5.439 4.358 23.417 1.00 56.03 165 MET A N 1
ATOM 1304 C CA . MET A 1 165 ? 5.099 3.662 22.172 1.00 56.03 165 MET A CA 1
ATOM 1305 C C . MET A 1 165 ? 6.095 2.545 21.793 1.00 56.03 165 MET A C 1
ATOM 1307 O O . MET A 1 165 ? 5.839 1.827 20.826 1.00 56.03 165 MET A O 1
ATOM 1311 N N . ALA A 1 166 ? 7.194 2.382 22.543 1.00 49.47 166 ALA A N 1
ATOM 1312 C CA . ALA A 1 166 ? 8.353 1.526 22.235 1.00 49.47 166 ALA A CA 1
ATOM 1313 C C . ALA A 1 166 ? 8.026 0.033 22.161 1.00 49.47 166 ALA A C 1
ATOM 1315 O O . ALA A 1 166 ? 8.706 -0.707 21.459 1.00 49.47 166 ALA A O 1
ATOM 1316 N N . ASP A 1 167 ? 6.963 -0.417 22.823 1.00 51.22 167 ASP A N 1
ATOM 1317 C CA . ASP A 1 167 ? 6.660 -1.846 22.954 1.00 51.22 167 ASP A CA 1
ATOM 1318 C C . ASP A 1 167 ? 5.767 -2.397 21.824 1.00 51.22 167 ASP A C 1
ATOM 1320 O O . ASP A 1 167 ? 4.876 -3.204 22.082 1.00 51.22 167 ASP A O 1
ATOM 1324 N N . ASN A 1 168 ? 5.914 -1.937 20.575 1.00 49.75 168 ASN A N 1
ATOM 1325 C CA . ASN A 1 168 ? 5.009 -2.294 19.462 1.00 49.75 168 ASN A CA 1
ATOM 1326 C C . ASN A 1 168 ? 3.532 -1.911 19.702 1.00 49.75 168 ASN A C 1
ATOM 1328 O O . ASN A 1 168 ? 2.616 -2.475 19.100 1.00 49.75 168 ASN A O 1
ATOM 1332 N N . LYS A 1 169 ? 3.285 -0.927 20.577 1.00 53.00 169 LYS A N 1
ATOM 1333 C CA . LYS A 1 169 ? 1.937 -0.507 20.989 1.00 53.00 169 LYS A CA 1
ATOM 1334 C C . LYS A 1 169 ? 1.383 0.667 20.192 1.00 53.00 169 LYS A C 1
ATOM 1336 O O . LYS A 1 169 ? 0.238 1.019 20.422 1.00 53.00 169 LYS A O 1
ATOM 1341 N N . ALA A 1 170 ? 2.123 1.276 19.263 1.00 55.72 170 ALA A N 1
ATOM 1342 C CA . ALA A 1 170 ? 1.627 2.449 18.534 1.00 55.72 170 ALA A CA 1
ATOM 1343 C C . ALA A 1 170 ? 0.306 2.164 17.786 1.00 55.72 170 ALA A C 1
ATOM 1345 O O . ALA A 1 170 ? -0.672 2.886 17.975 1.00 55.72 170 ALA A O 1
ATOM 1346 N N . GLY A 1 171 ? 0.237 1.062 17.027 1.00 55.22 171 GLY A N 1
ATOM 1347 C CA . GLY A 1 171 ? -1.001 0.620 16.366 1.00 55.22 171 GLY A CA 1
ATOM 1348 C C . GLY A 1 171 ? -2.084 0.183 17.358 1.00 55.22 171 GLY A C 1
ATOM 1349 O O . GLY A 1 171 ? -3.240 0.565 17.217 1.00 55.22 171 GLY A O 1
ATOM 1350 N N . ALA A 1 172 ? -1.697 -0.527 18.423 1.00 55.41 172 ALA A N 1
ATOM 1351 C CA . ALA A 1 172 ? -2.599 -0.961 19.493 1.00 55.41 172 ALA A CA 1
ATOM 1352 C C . ALA A 1 172 ? -3.194 0.205 20.310 1.00 55.41 172 ALA A C 1
ATOM 1354 O O . ALA A 1 172 ? -4.296 0.116 20.849 1.00 55.41 172 ALA A O 1
ATOM 1355 N N . TRP A 1 173 ? -2.458 1.306 20.426 1.00 59.66 173 TRP A N 1
ATOM 1356 C CA . TRP A 1 173 ? -2.868 2.516 21.119 1.00 59.66 173 TRP A CA 1
ATOM 1357 C C . TRP A 1 173 ? -3.862 3.306 20.267 1.00 59.66 173 TRP A C 1
ATOM 1359 O O . TRP A 1 173 ? -4.933 3.649 20.760 1.00 59.66 173 TRP A O 1
ATOM 1369 N N . VAL A 1 174 ? -3.577 3.478 18.970 1.00 62.38 174 VAL A N 1
ATOM 1370 C CA . VAL A 1 174 ? -4.534 4.028 17.993 1.00 62.38 174 VAL A CA 1
ATOM 1371 C C . VAL A 1 174 ? -5.823 3.196 17.968 1.00 62.38 174 VAL A C 1
ATOM 1373 O O . VAL A 1 174 ? -6.910 3.758 18.085 1.00 62.38 174 VAL A O 1
ATOM 1376 N N . TYR A 1 175 ? -5.698 1.865 17.931 1.00 60.66 175 TYR A N 1
ATOM 1377 C CA . TYR A 1 175 ? -6.804 0.906 18.023 1.00 60.66 175 TYR A CA 1
ATOM 1378 C C . TYR A 1 175 ? -7.659 1.137 19.277 1.00 60.66 175 TYR A C 1
ATOM 1380 O O . TYR A 1 175 ? -8.862 1.372 19.181 1.00 60.66 175 TYR A O 1
ATOM 1388 N N . LYS A 1 176 ? -7.049 1.126 20.473 1.00 66.44 176 LYS A N 1
ATOM 1389 C CA . LYS A 1 176 ? -7.787 1.231 21.747 1.00 66.44 176 LYS A CA 1
ATOM 1390 C C . LYS A 1 176 ? -8.477 2.578 21.923 1.00 66.44 176 LYS A C 1
ATOM 1392 O O . LYS A 1 176 ? -9.430 2.671 22.692 1.00 66.44 176 LYS A O 1
ATOM 1397 N N . LYS A 1 177 ? -7.961 3.624 21.277 1.00 71.12 177 LYS A N 1
ATOM 1398 C CA . LYS A 1 177 ? -8.453 4.997 21.422 1.00 71.12 177 LYS A CA 1
ATOM 1399 C C . LYS A 1 177 ? -9.320 5.467 20.254 1.00 71.12 177 LYS A C 1
ATOM 1401 O O . LYS A 1 177 ? -9.894 6.545 20.347 1.00 71.12 177 LYS A O 1
ATOM 1406 N N . ARG A 1 178 ? -9.450 4.658 19.191 1.00 69.56 178 ARG A N 1
ATOM 1407 C CA . ARG A 1 178 ? -10.185 4.986 17.952 1.00 69.56 178 ARG A CA 1
ATOM 1408 C C . ARG A 1 178 ? -9.766 6.338 17.360 1.00 69.56 178 ARG A C 1
ATOM 1410 O O . ARG A 1 178 ? -10.586 7.079 16.820 1.00 69.56 178 ARG A O 1
ATOM 1417 N N . TY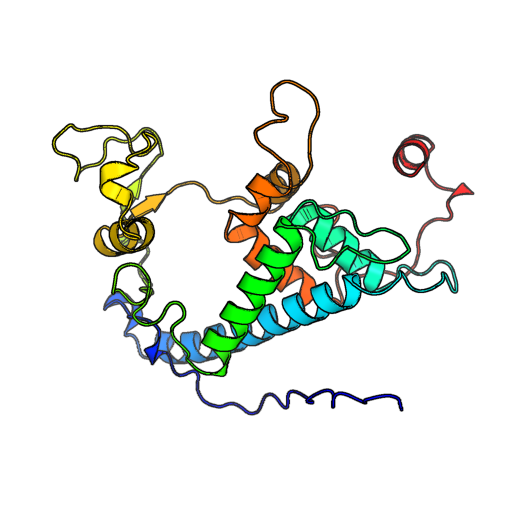R A 1 179 ? -8.486 6.677 17.502 1.00 69.25 179 TYR A N 1
ATOM 1418 C CA . TYR A 1 179 ? -7.943 7.930 16.992 1.00 69.25 179 TYR A CA 1
ATOM 1419 C C . TYR A 1 179 ? -7.696 7.819 15.493 1.00 69.25 179 TYR A C 1
ATOM 1421 O O . TYR A 1 179 ? -6.986 6.925 15.044 1.00 69.25 179 TYR A O 1
ATOM 1429 N N . LEU A 1 180 ? -8.212 8.767 14.719 1.00 55.81 180 LEU A N 1
ATOM 1430 C CA . LEU A 1 180 ? -7.758 8.983 13.350 1.00 55.81 180 LEU A CA 1
ATOM 1431 C C . LEU A 1 180 ? -6.897 10.237 13.321 1.00 55.81 180 LEU A C 1
ATOM 1433 O O . LEU A 1 180 ? -7.356 11.340 13.621 1.00 55.81 180 LEU A O 1
ATOM 1437 N N . LYS A 1 181 ? -5.625 10.060 12.958 1.00 56.56 181 LYS A N 1
ATOM 1438 C CA . LYS A 1 181 ? -4.723 11.181 12.709 1.00 56.56 181 LYS A CA 1
ATOM 1439 C C . LYS A 1 181 ? -5.049 11.764 11.336 1.00 56.56 181 LYS A C 1
ATOM 1441 O O . LYS A 1 181 ? -5.029 11.040 10.347 1.00 56.56 181 LYS A O 1
ATOM 1446 N N . TYR A 1 182 ? -5.273 13.075 11.273 1.00 46.88 182 TYR A N 1
ATOM 1447 C CA . TYR A 1 182 ? -5.513 13.857 10.046 1.00 46.88 182 TYR A CA 1
ATOM 1448 C C . TYR A 1 182 ? -4.267 13.974 9.134 1.00 46.88 182 TYR A C 1
ATOM 1450 O O . TYR A 1 182 ? -3.833 15.062 8.760 1.00 46.88 182 TYR A O 1
ATOM 1458 N N . LEU A 1 183 ? -3.630 12.857 8.795 1.00 54.09 183 LEU A N 1
ATOM 1459 C CA . LEU A 1 183 ? -2.576 12.793 7.783 1.00 54.09 183 LEU A CA 1
ATOM 1460 C C . LEU A 1 183 ? -3.034 11.858 6.668 1.00 54.09 183 LEU A C 1
ATOM 1462 O O . LEU A 1 183 ? -2.425 10.823 6.447 1.00 54.09 183 LEU A O 1
ATOM 1466 N N . THR A 1 184 ? -4.129 12.208 5.994 1.00 53.59 184 THR A N 1
ATOM 1467 C CA . THR A 1 184 ? -4.507 11.538 4.750 1.00 53.59 184 THR A CA 1
ATOM 1468 C C . THR A 1 184 ? -3.770 12.210 3.602 1.00 53.59 184 THR A C 1
ATOM 1470 O O . THR A 1 184 ? -3.928 13.406 3.336 1.00 53.59 184 THR A O 1
ATOM 1473 N N . TYR A 1 185 ? -2.925 11.452 2.914 1.00 59.25 185 TYR A N 1
ATOM 1474 C CA . TYR A 1 185 ? -2.227 11.952 1.738 1.00 59.25 185 TYR A CA 1
ATOM 1475 C C . TYR A 1 185 ? -2.998 11.560 0.480 1.00 59.25 185 TYR A C 1
ATOM 1477 O O . TYR A 1 185 ? -3.105 10.391 0.126 1.00 59.25 185 TYR A O 1
ATOM 1485 N N . ASN A 1 186 ? -3.534 12.552 -0.234 1.00 73.81 186 ASN A N 1
ATOM 1486 C CA . ASN A 1 186 ? -4.050 12.305 -1.580 1.00 73.81 186 ASN A CA 1
ATOM 1487 C C . ASN A 1 186 ? -2.892 12.001 -2.554 1.00 73.81 186 ASN A C 1
ATOM 1489 O O . ASN A 1 186 ? -1.723 12.229 -2.231 1.00 73.81 186 ASN A O 1
ATOM 1493 N N . PHE A 1 187 ? -3.214 11.544 -3.769 1.00 78.69 187 PHE A N 1
ATOM 1494 C CA . PHE A 1 187 ? -2.222 11.194 -4.796 1.00 78.69 187 PHE A CA 1
ATOM 1495 C C . PHE A 1 187 ? -1.099 12.231 -4.955 1.00 78.69 187 PHE A C 1
ATOM 1497 O O . PHE A 1 187 ? 0.071 11.862 -5.025 1.00 78.69 187 PHE A O 1
ATOM 1504 N N . MET A 1 188 ? -1.431 13.526 -4.997 1.00 78.75 188 MET A N 1
ATOM 1505 C CA . MET A 1 188 ? -0.433 14.577 -5.208 1.00 78.75 188 MET A CA 1
ATOM 1506 C C . MET A 1 188 ? 0.523 14.701 -4.030 1.00 78.75 188 MET A C 1
ATOM 1508 O O . MET A 1 188 ? 1.715 14.919 -4.233 1.00 78.75 188 MET A O 1
ATOM 1512 N N . TRP A 1 189 ? 0.021 14.550 -2.807 1.00 78.75 189 TRP A N 1
ATOM 1513 C CA . TRP A 1 189 ? 0.872 14.549 -1.626 1.00 78.75 189 TRP A CA 1
ATOM 1514 C C . TRP A 1 189 ? 1.778 13.326 -1.585 1.00 78.75 189 TRP A C 1
ATOM 1516 O O . TRP A 1 189 ? 2.971 13.491 -1.351 1.00 78.75 189 TRP A O 1
ATOM 1526 N N . VAL A 1 190 ? 1.247 12.138 -1.882 1.00 82.88 190 VAL A N 1
ATOM 1527 C CA . VAL A 1 190 ? 2.044 10.907 -1.964 1.00 82.88 190 VAL A CA 1
ATOM 1528 C C . VAL A 1 190 ? 3.124 11.021 -3.046 1.00 82.88 190 VAL A C 1
ATOM 1530 O O . VAL A 1 190 ? 4.297 10.784 -2.772 1.00 82.88 190 VAL A O 1
ATOM 1533 N N . SER A 1 191 ? 2.768 11.492 -4.244 1.00 82.56 191 SER A N 1
ATOM 1534 C CA . SER A 1 191 ? 3.721 11.733 -5.339 1.00 82.56 191 SER A CA 1
ATOM 1535 C C . SER A 1 191 ? 4.772 12.787 -4.998 1.00 82.56 191 SER A C 1
ATOM 1537 O O . SER A 1 191 ? 5.940 12.665 -5.373 1.00 82.56 191 SER A O 1
ATOM 1539 N N . ASN A 1 192 ? 4.404 13.829 -4.256 1.00 81.06 192 ASN A N 1
ATOM 1540 C CA . ASN A 1 192 ? 5.372 14.802 -3.761 1.00 81.06 192 ASN A CA 1
ATOM 1541 C C . ASN A 1 192 ? 6.290 14.206 -2.693 1.00 81.06 192 ASN A C 1
ATOM 1543 O O . ASN A 1 192 ? 7.477 14.513 -2.711 1.00 81.06 192 ASN A O 1
ATOM 1547 N N . LEU A 1 193 ? 5.756 13.366 -1.806 1.00 83.62 193 LEU A N 1
ATOM 1548 C CA . LEU A 1 193 ? 6.502 12.696 -0.746 1.00 83.62 193 LEU A CA 1
ATOM 1549 C C . LEU A 1 193 ? 7.523 11.711 -1.318 1.00 83.62 193 LEU A C 1
ATOM 1551 O O . LEU A 1 193 ? 8.638 11.642 -0.822 1.00 83.62 193 LEU A O 1
ATOM 1555 N N . ALA A 1 194 ? 7.159 10.986 -2.373 1.00 84.38 194 ALA A N 1
ATOM 1556 C CA . ALA A 1 194 ? 8.003 10.003 -3.046 1.00 84.38 194 ALA A CA 1
ATOM 1557 C C . ALA A 1 194 ? 9.183 10.617 -3.804 1.00 84.38 194 ALA A C 1
ATOM 1559 O O . ALA A 1 194 ? 10.261 10.028 -3.866 1.00 84.38 194 ALA A O 1
ATOM 1560 N N . ARG A 1 195 ? 8.999 11.806 -4.380 1.00 77.50 195 ARG A N 1
ATOM 1561 C CA . ARG A 1 195 ? 10.041 12.482 -5.156 1.00 77.50 195 ARG A CA 1
ATOM 1562 C C . ARG A 1 195 ? 11.030 13.169 -4.226 1.00 77.50 195 ARG A C 1
ATOM 1564 O O . ARG A 1 195 ? 10.631 14.025 -3.449 1.00 77.50 195 ARG A O 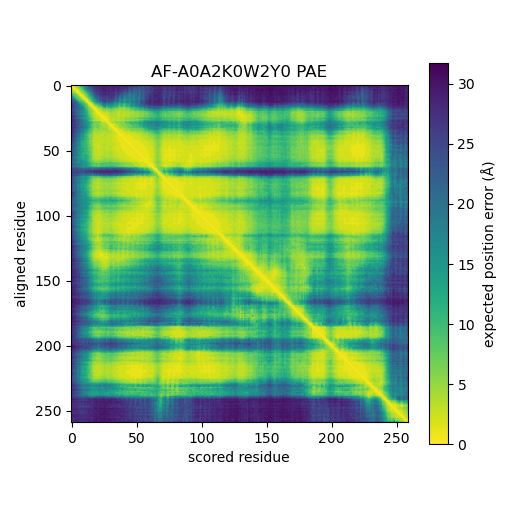1
ATOM 1571 N N . SER A 1 196 ? 12.312 12.836 -4.335 1.00 66.25 196 SER A N 1
ATOM 1572 C CA . SER A 1 196 ? 13.370 13.601 -3.672 1.00 66.25 196 SER A CA 1
ATOM 1573 C C . SER A 1 196 ? 13.428 15.010 -4.269 1.00 66.25 196 SER A C 1
ATOM 1575 O O . SER A 1 196 ? 13.615 15.165 -5.475 1.00 66.25 196 SER A O 1
ATOM 1577 N N . HIS A 1 197 ? 13.249 16.034 -3.438 1.00 63.50 197 HIS A N 1
ATOM 1578 C CA . HIS A 1 197 ? 13.384 17.440 -3.823 1.00 63.50 197 HIS A CA 1
ATOM 1579 C C . HIS A 1 197 ? 14.702 17.990 -3.287 1.00 63.50 197 HIS A C 1
ATOM 1581 O O . HIS A 1 197 ? 15.109 17.652 -2.180 1.00 63.50 197 HIS A O 1
ATOM 1587 N N . GLU A 1 198 ? 15.353 18.872 -4.036 1.00 59.16 198 GLU A N 1
ATOM 1588 C CA . GLU A 1 198 ? 16.462 19.665 -3.503 1.00 59.16 198 GLU A CA 1
ATOM 1589 C C . GLU A 1 198 ? 15.940 20.827 -2.638 1.00 59.16 198 GLU A C 1
ATOM 1591 O O . GLU A 1 198 ? 14.792 21.266 -2.757 1.00 59.16 198 GLU A O 1
ATOM 1596 N N . GLY A 1 199 ? 16.798 21.357 -1.762 1.00 59.25 199 GLY A N 1
ATOM 1597 C CA . GLY A 1 199 ? 16.496 22.539 -0.954 1.00 59.25 199 GLY A CA 1
ATOM 1598 C C . GLY A 1 199 ? 15.908 22.235 0.434 1.00 59.25 199 GLY A C 1
ATOM 1599 O O . GLY A 1 199 ? 16.072 21.131 0.951 1.00 59.25 199 GLY A O 1
ATOM 1600 N N . PRO A 1 200 ? 15.233 23.210 1.077 1.00 55.66 200 PRO A N 1
ATOM 1601 C CA . PRO A 1 200 ? 14.854 23.145 2.497 1.00 55.66 200 PRO A CA 1
ATOM 1602 C C . PRO A 1 200 ? 13.981 21.947 2.900 1.00 55.66 200 PRO A C 1
ATOM 1604 O O . PRO A 1 200 ? 13.900 21.615 4.079 1.00 55.66 200 PRO A O 1
ATOM 1607 N N . ASN A 1 201 ? 13.335 21.293 1.931 1.00 56.31 201 ASN A N 1
ATOM 1608 C CA . ASN A 1 201 ? 12.435 20.162 2.149 1.00 56.31 201 ASN A CA 1
ATOM 1609 C C . ASN A 1 201 ? 13.057 18.796 1.802 1.00 56.31 201 ASN A C 1
ATOM 1611 O O . ASN A 1 201 ? 12.359 17.792 1.915 1.00 56.31 201 ASN A O 1
ATOM 1615 N N . ALA A 1 202 ? 14.342 18.731 1.425 1.00 58.94 202 ALA A N 1
ATOM 1616 C CA . ALA A 1 202 ? 14.996 17.506 0.951 1.00 58.94 202 ALA A CA 1
ATOM 1617 C C . ALA A 1 202 ? 14.937 16.330 1.943 1.00 58.94 202 ALA A C 1
ATOM 1619 O O . ALA A 1 202 ? 14.791 15.180 1.540 1.00 58.94 202 ALA A O 1
ATOM 1620 N N . GLY A 1 203 ? 14.980 16.608 3.252 1.00 60.16 203 GLY A N 1
ATOM 1621 C CA . GLY A 1 203 ? 14.870 15.583 4.301 1.00 60.16 203 GLY A CA 1
ATOM 1622 C C . GLY A 1 203 ? 13.447 15.060 4.557 1.00 60.16 203 GLY A C 1
ATOM 1623 O O . GLY A 1 203 ? 13.270 14.105 5.316 1.00 60.16 203 GLY A O 1
ATOM 1624 N N . ASN A 1 204 ? 12.431 15.673 3.942 1.00 69.25 204 ASN A N 1
ATOM 1625 C CA . ASN A 1 204 ? 11.013 15.363 4.151 1.00 69.25 204 ASN A CA 1
ATOM 1626 C C . ASN A 1 204 ? 10.381 14.625 2.964 1.00 69.25 204 ASN A C 1
ATOM 1628 O O . ASN A 1 204 ? 9.159 14.570 2.860 1.00 69.25 204 ASN A O 1
ATOM 1632 N N . CYS A 1 205 ? 11.196 14.067 2.074 1.00 75.56 205 CYS A N 1
ATOM 1633 C CA . CYS A 1 205 ? 10.754 13.373 0.872 1.00 75.56 205 CYS A CA 1
ATOM 1634 C C . CYS A 1 205 ? 11.730 12.252 0.482 1.00 75.56 205 CYS A C 1
ATOM 1636 O O . CYS A 1 205 ? 12.789 12.105 1.091 1.00 75.56 205 CYS A O 1
ATOM 1638 N N . GLY A 1 206 ? 11.366 11.470 -0.529 1.00 83.31 206 GLY A N 1
ATOM 1639 C CA . GLY A 1 206 ? 12.105 10.312 -1.016 1.00 83.31 206 GLY A CA 1
ATOM 1640 C C . GLY A 1 206 ? 11.540 8.973 -0.519 1.00 83.31 206 GLY A C 1
ATOM 1641 O O . GLY A 1 206 ? 10.589 8.941 0.278 1.00 83.31 206 GLY A O 1
ATOM 1642 N N . PRO A 1 207 ? 12.142 7.851 -0.957 1.00 86.50 207 PRO A N 1
ATOM 1643 C CA . PRO A 1 207 ? 11.675 6.507 -0.620 1.00 86.50 207 PRO A CA 1
ATOM 1644 C C . PRO A 1 207 ? 11.514 6.262 0.882 1.00 86.50 207 PRO A C 1
ATOM 1646 O O . PRO A 1 207 ? 10.473 5.777 1.312 1.00 86.50 207 PRO A O 1
ATOM 1649 N N . SER A 1 208 ? 12.455 6.741 1.700 1.00 83.06 208 SER A N 1
ATOM 1650 C CA . SER A 1 208 ? 12.416 6.616 3.166 1.00 83.06 208 SER A CA 1
ATOM 1651 C C . SER A 1 208 ? 11.202 7.255 3.849 1.00 83.06 208 SER A C 1
ATOM 1653 O O . SER A 1 208 ? 10.964 7.000 5.028 1.00 83.06 208 SER A O 1
ATOM 1655 N N . LYS A 1 209 ? 10.437 8.103 3.151 1.00 83.56 209 LYS A N 1
ATOM 1656 C CA . LYS A 1 209 ? 9.174 8.666 3.646 1.00 83.56 209 LYS A CA 1
ATOM 1657 C C . LYS A 1 209 ? 7.972 8.019 2.977 1.00 83.56 209 LYS A C 1
ATOM 1659 O O . LYS A 1 209 ? 7.005 7.678 3.653 1.00 83.56 209 LYS A O 1
ATOM 1664 N N . ALA A 1 210 ? 8.040 7.825 1.665 1.00 85.69 210 ALA A N 1
ATOM 1665 C CA . ALA A 1 210 ? 6.932 7.285 0.892 1.00 85.69 210 ALA A CA 1
ATOM 1666 C C . ALA A 1 210 ? 6.645 5.807 1.196 1.00 85.69 210 ALA A C 1
ATOM 1668 O O . ALA A 1 210 ? 5.491 5.395 1.197 1.00 85.69 210 ALA A O 1
ATOM 1669 N N . THR A 1 211 ? 7.648 5.007 1.564 1.00 88.06 211 THR A N 1
ATOM 1670 C CA . THR A 1 211 ? 7.413 3.612 1.976 1.00 88.06 211 THR A CA 1
ATOM 1671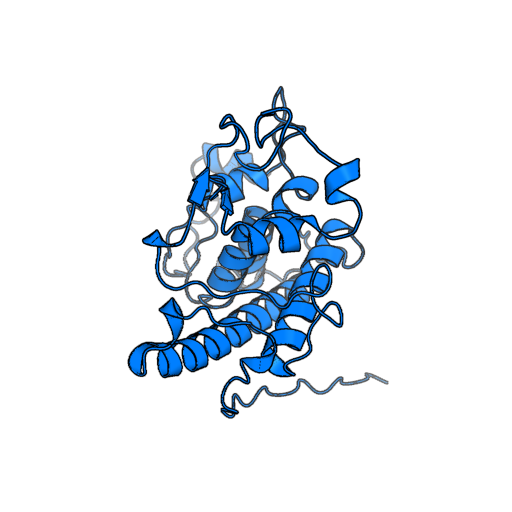 C C . THR A 1 211 ? 6.816 3.471 3.381 1.00 88.06 211 THR A C 1
ATOM 1673 O O . THR A 1 211 ? 6.530 2.350 3.801 1.00 88.06 211 THR A O 1
ATOM 1676 N N . PHE A 1 212 ? 6.613 4.577 4.108 1.00 83.38 212 PHE A N 1
ATOM 1677 C CA . PHE A 1 212 ? 6.076 4.613 5.476 1.00 83.38 212 PHE A CA 1
ATOM 1678 C C . PHE A 1 212 ? 4.641 5.156 5.564 1.00 83.38 212 PHE A C 1
ATOM 1680 O O . PHE A 1 212 ? 4.151 5.401 6.666 1.00 83.38 212 PHE A O 1
ATOM 1687 N N . THR A 1 213 ? 3.954 5.339 4.433 1.00 80.94 213 THR A N 1
ATOM 1688 C CA . THR A 1 213 ? 2.560 5.806 4.403 1.00 80.94 213 THR A CA 1
ATOM 1689 C C . THR A 1 213 ? 1.654 4.766 3.756 1.00 80.94 213 THR A C 1
ATOM 1691 O O . THR A 1 213 ? 1.990 4.208 2.713 1.00 80.94 213 THR A O 1
ATOM 1694 N N . ALA A 1 214 ? 0.506 4.479 4.374 1.00 83.81 214 ALA A N 1
ATOM 1695 C CA . ALA A 1 214 ? -0.413 3.440 3.900 1.00 83.81 214 ALA A CA 1
ATOM 1696 C C . ALA A 1 214 ? -0.988 3.767 2.508 1.00 83.81 214 ALA A C 1
ATOM 1698 O O . ALA A 1 214 ? -1.215 2.878 1.688 1.00 83.81 214 ALA A O 1
ATOM 1699 N N . GLU A 1 215 ? -1.163 5.053 2.214 1.00 86.06 215 GLU A N 1
ATOM 1700 C CA . GLU A 1 215 ? -1.717 5.574 0.968 1.00 86.06 215 GLU A CA 1
ATOM 1701 C C . GLU A 1 215 ? -0.836 5.260 -0.238 1.00 86.06 215 GLU A C 1
ATOM 1703 O O . GLU A 1 215 ? -1.371 4.977 -1.306 1.00 86.06 215 GLU A O 1
ATOM 1708 N N . SER A 1 216 ? 0.493 5.237 -0.083 1.00 90.94 216 SER A N 1
ATOM 1709 C CA . SER A 1 216 ? 1.404 4.808 -1.151 1.00 90.94 216 SER A CA 1
ATOM 1710 C C . SER A 1 216 ? 1.117 3.377 -1.591 1.00 90.94 216 SER A C 1
ATOM 1712 O O . SER A 1 216 ? 1.068 3.102 -2.789 1.00 90.94 216 SER A O 1
ATOM 1714 N N . TYR A 1 217 ? 0.872 2.477 -0.635 1.00 94.12 217 TYR A N 1
ATOM 1715 C CA . TYR A 1 217 ? 0.531 1.088 -0.931 1.00 94.12 217 TYR A CA 1
ATOM 1716 C C . TYR A 1 217 ? -0.863 0.986 -1.551 1.00 94.12 217 TYR A C 1
ATOM 1718 O O . TYR A 1 217 ? -1.021 0.408 -2.623 1.00 94.12 217 TYR A O 1
ATOM 1726 N N . ALA A 1 218 ? -1.869 1.618 -0.944 1.00 91.88 218 ALA A N 1
ATOM 1727 C CA . ALA A 1 218 ? -3.234 1.579 -1.465 1.00 91.88 218 ALA A CA 1
ATOM 1728 C C . ALA A 1 218 ? -3.324 2.122 -2.904 1.00 91.88 218 ALA A C 1
ATOM 1730 O O . ALA A 1 218 ? -3.912 1.487 -3.780 1.00 91.88 218 ALA A O 1
ATOM 1731 N N . LEU A 1 219 ? -2.699 3.273 -3.175 1.00 91.31 219 LEU A N 1
ATOM 1732 C CA . LEU A 1 219 ? -2.693 3.883 -4.502 1.00 91.31 219 LEU A CA 1
ATOM 1733 C C . LEU A 1 219 ? -1.887 3.059 -5.507 1.00 91.31 219 LEU A C 1
ATOM 1735 O O . LEU A 1 219 ? -2.352 2.875 -6.630 1.00 91.31 219 LEU A O 1
ATOM 1739 N N . PHE A 1 220 ? -0.716 2.532 -5.134 1.00 94.19 220 PHE A N 1
ATOM 1740 C CA . PHE A 1 220 ? 0.055 1.677 -6.036 1.00 94.19 220 PHE A CA 1
ATOM 1741 C C . PHE A 1 220 ? -0.705 0.394 -6.394 1.00 94.19 220 PHE A C 1
ATOM 1743 O O . PHE A 1 220 ? -0.723 0.009 -7.562 1.00 94.19 220 PHE A O 1
ATOM 1750 N N . ALA A 1 221 ? -1.379 -0.237 -5.431 1.00 94.62 221 ALA A N 1
ATOM 1751 C CA . ALA A 1 221 ? -2.174 -1.435 -5.677 1.00 94.62 221 ALA A CA 1
ATOM 1752 C C . ALA A 1 221 ? -3.366 -1.159 -6.607 1.00 94.62 221 ALA A C 1
ATOM 1754 O O . ALA A 1 221 ? -3.577 -1.891 -7.575 1.00 94.62 221 ALA A O 1
ATOM 1755 N N . LEU A 1 222 ? -4.070 -0.039 -6.404 1.00 91.12 222 LEU A N 1
ATOM 1756 C CA . LEU A 1 222 ? -5.119 0.424 -7.319 1.00 91.12 222 LEU A CA 1
ATOM 1757 C C . LEU A 1 222 ? -4.583 0.673 -8.735 1.00 91.12 222 LEU A C 1
ATOM 1759 O O . LEU A 1 222 ? -5.190 0.229 -9.707 1.00 91.12 222 LEU A O 1
ATOM 1763 N N . MET A 1 223 ? -3.434 1.343 -8.867 1.00 90.25 223 MET A N 1
ATOM 1764 C CA . MET A 1 223 ? -2.801 1.584 -10.170 1.00 90.25 223 MET A CA 1
ATOM 1765 C C . MET 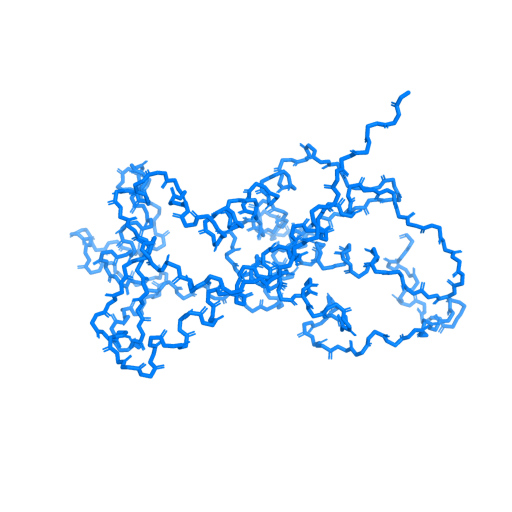A 1 223 ? -2.349 0.292 -10.847 1.00 90.25 223 MET A C 1
ATOM 1767 O O . MET A 1 223 ? -2.419 0.200 -12.069 1.00 90.25 223 MET A O 1
ATOM 1771 N N . SER A 1 224 ? -1.875 -0.685 -10.074 1.00 90.94 224 SER A N 1
ATOM 1772 C CA . SER A 1 224 ? -1.427 -1.988 -10.579 1.00 90.94 224 SER A CA 1
ATOM 1773 C C . SER A 1 224 ? -2.601 -2.808 -11.104 1.00 90.94 224 SER A C 1
ATOM 1775 O O . SER A 1 224 ? -2.508 -3.406 -12.167 1.00 90.94 224 SER A O 1
ATOM 1777 N N . TYR A 1 225 ? -3.731 -2.788 -10.395 1.00 88.81 225 TYR A N 1
ATOM 1778 C CA . TYR A 1 225 ? -4.940 -3.496 -10.806 1.00 88.81 225 TYR A CA 1
ATOM 1779 C C . TYR A 1 225 ? -5.680 -2.825 -11.968 1.00 88.81 225 TYR A C 1
ATOM 1781 O O . TYR A 1 225 ? -6.170 -3.502 -12.865 1.00 88.81 225 TYR A O 1
ATOM 1789 N N . MET A 1 226 ? -5.757 -1.492 -11.983 1.00 84.50 226 MET A N 1
ATOM 1790 C CA . MET A 1 226 ? -6.381 -0.728 -13.070 1.00 84.50 226 MET A CA 1
ATOM 1791 C C . MET A 1 226 ? -5.392 -0.471 -14.218 1.00 84.50 226 MET A C 1
ATOM 1793 O O . MET A 1 226 ? -5.232 0.664 -14.669 1.00 84.50 226 MET A O 1
ATOM 1797 N N . ASP A 1 227 ? -4.732 -1.527 -14.687 1.00 81.75 227 ASP A N 1
ATOM 1798 C CA . ASP A 1 227 ? -3.616 -1.494 -15.642 1.00 81.75 227 ASP A CA 1
ATOM 1799 C C . ASP A 1 227 ? -3.980 -1.017 -17.058 1.00 81.75 227 ASP A C 1
ATOM 1801 O O . ASP A 1 227 ? -3.116 -0.511 -17.775 1.00 81.75 227 ASP A O 1
ATOM 1805 N N . ASN A 1 228 ? -5.262 -1.069 -17.424 1.00 74.94 228 ASN A N 1
ATOM 1806 C CA . ASN A 1 228 ? -5.803 -0.453 -18.643 1.00 74.94 228 ASN A CA 1
ATOM 1807 C C . ASN A 1 228 ? -5.707 1.091 -18.654 1.00 74.94 228 ASN A C 1
ATOM 1809 O O . ASN A 1 228 ? -5.958 1.731 -19.681 1.00 74.94 228 ASN A O 1
ATOM 1813 N N . TRP A 1 229 ? -5.369 1.705 -17.516 1.00 77.69 229 TRP A N 1
ATOM 1814 C CA . TRP A 1 229 ? -5.312 3.152 -17.331 1.00 77.69 229 TRP A CA 1
ATOM 1815 C C . TRP A 1 229 ? -3.935 3.586 -16.807 1.00 77.69 229 TRP A C 1
ATOM 1817 O O . TRP A 1 229 ? -3.358 2.961 -15.918 1.00 77.69 229 TRP A O 1
ATOM 1827 N N . ASP A 1 230 ? -3.409 4.708 -17.307 1.00 74.94 230 ASP A N 1
ATOM 1828 C CA . ASP A 1 230 ? -2.217 5.350 -16.737 1.00 74.94 230 ASP A CA 1
ATOM 1829 C C . ASP A 1 230 ? -2.630 6.492 -15.811 1.00 74.94 230 ASP A C 1
ATOM 1831 O O . ASP A 1 230 ? -3.103 7.542 -16.250 1.00 74.94 230 ASP A O 1
ATOM 1835 N N . TRP A 1 231 ? -2.425 6.268 -14.518 1.00 71.50 231 TRP A N 1
ATOM 1836 C CA . TRP A 1 231 ? -2.706 7.215 -13.441 1.00 71.50 231 TRP A CA 1
ATOM 1837 C C . TRP A 1 231 ? -1.471 8.003 -13.014 1.00 71.50 231 TRP A C 1
ATOM 1839 O O . TRP A 1 231 ? -1.585 9.028 -12.341 1.00 71.50 231 TRP A O 1
ATOM 1849 N N . ALA A 1 232 ? -0.279 7.517 -13.366 1.00 67.56 232 ALA A N 1
ATOM 1850 C CA . ALA A 1 232 ? 0.952 7.866 -12.672 1.00 67.56 232 ALA A CA 1
ATOM 1851 C C . ALA A 1 232 ? 1.383 9.323 -12.902 1.00 67.56 232 ALA A C 1
ATOM 1853 O O . ALA A 1 232 ? 2.203 9.847 -12.158 1.00 67.56 232 ALA A O 1
ATOM 1854 N N . ASN A 1 233 ? 0.836 9.998 -13.916 1.00 65.06 233 ASN A N 1
ATOM 1855 C CA . ASN A 1 233 ? 1.230 11.368 -14.243 1.00 65.06 233 ASN A CA 1
ATOM 1856 C C . ASN A 1 233 ? 0.541 12.437 -13.383 1.00 65.06 233 ASN A C 1
ATOM 1858 O O . ASN A 1 233 ? 1.176 13.429 -13.035 1.00 65.06 233 ASN A O 1
ATOM 1862 N N . ASP A 1 234 ? -0.751 12.289 -13.093 1.00 65.44 234 ASP A N 1
ATOM 1863 C CA . ASP A 1 234 ? -1.546 13.325 -12.413 1.00 65.44 234 ASP A CA 1
ATOM 1864 C C . ASP A 1 234 ? -2.682 12.773 -11.541 1.00 65.44 234 ASP A C 1
ATOM 1866 O O . ASP A 1 234 ? -3.574 13.522 -11.142 1.00 65.44 234 ASP A O 1
ATOM 1870 N N . GLY A 1 235 ? -2.665 11.470 -11.246 1.00 64.06 235 GLY A N 1
ATOM 1871 C CA . GLY A 1 235 ? -3.651 10.822 -10.382 1.00 64.06 235 GLY A CA 1
ATOM 1872 C C . GLY A 1 235 ? -5.025 10.678 -11.028 1.00 64.06 235 GLY A C 1
ATOM 1873 O O . GLY A 1 235 ? -5.999 10.395 -10.337 1.00 64.06 235 GLY A O 1
ATOM 1874 N N . LYS A 1 236 ? -5.121 10.888 -12.345 1.00 68.19 236 LYS A N 1
ATOM 1875 C CA . LYS A 1 236 ? -6.346 10.718 -13.126 1.00 68.19 236 LYS A CA 1
ATOM 1876 C C . LYS A 1 236 ? -6.198 9.502 -14.022 1.00 68.19 236 LYS A C 1
ATOM 1878 O O . LYS A 1 236 ? -5.265 9.460 -14.820 1.00 68.19 236 LYS A O 1
ATOM 1883 N N . ALA A 1 237 ? -7.142 8.567 -13.933 1.00 67.12 237 ALA A N 1
ATOM 1884 C CA . ALA A 1 237 ? -7.240 7.457 -14.872 1.00 67.12 237 ALA A CA 1
ATOM 1885 C C . ALA A 1 237 ? -7.362 8.015 -16.290 1.00 67.12 237 ALA A C 1
ATOM 1887 O O . ALA A 1 237 ? -8.360 8.654 -16.633 1.00 67.12 237 ALA A O 1
ATOM 1888 N N . LYS A 1 238 ? -6.347 7.794 -17.117 1.00 67.50 238 LYS A N 1
ATOM 1889 C CA . LYS A 1 238 ? -6.413 8.093 -18.547 1.00 67.50 238 LYS A CA 1
ATOM 1890 C C . LYS A 1 238 ? -6.258 6.800 -19.310 1.00 67.50 238 LYS A C 1
ATOM 1892 O O . LYS A 1 238 ? -5.447 5.979 -18.874 1.00 67.50 238 LYS A O 1
ATOM 1897 N N . PRO A 1 239 ? -7.018 6.605 -20.403 1.00 64.19 239 PRO A N 1
ATOM 1898 C CA . PRO A 1 239 ? -6.824 5.435 -21.230 1.00 64.19 239 PRO A CA 1
ATOM 1899 C C . PRO A 1 239 ? -5.344 5.348 -21.555 1.00 64.19 239 PRO A C 1
ATOM 1901 O O . PRO A 1 239 ? -4.716 6.370 -21.868 1.00 64.19 239 PRO A O 1
ATOM 1904 N N . PHE A 1 240 ? -4.788 4.152 -21.449 1.00 59.09 240 PHE A N 1
ATOM 1905 C CA . PHE A 1 240 ? -3.476 3.881 -22.000 1.00 59.09 240 PHE A CA 1
ATOM 1906 C C . PHE A 1 240 ? -3.600 3.924 -23.533 1.00 59.09 240 PHE A C 1
ATOM 1908 O O . PHE A 1 240 ? -3.739 2.908 -24.196 1.00 59.09 240 PHE A O 1
ATOM 1915 N N . ALA A 1 241 ? -3.718 5.134 -24.088 1.00 52.84 241 ALA A N 1
ATOM 1916 C CA . ALA A 1 241 ? -3.827 5.380 -25.517 1.00 52.84 241 ALA A CA 1
ATOM 1917 C C . ALA A 1 241 ? -2.413 5.359 -26.109 1.00 52.84 241 ALA A C 1
ATOM 1919 O O . ALA A 1 241 ? -1.566 6.178 -25.746 1.00 52.84 241 ALA A O 1
ATOM 1920 N N . ASP A 1 242 ? -2.185 4.410 -27.011 1.00 45.25 242 ASP A N 1
ATOM 1921 C CA . ASP A 1 242 ? -0.897 3.989 -27.579 1.00 45.25 242 ASP A CA 1
ATOM 1922 C C . ASP A 1 242 ? -0.166 4.998 -28.487 1.00 45.25 242 ASP A C 1
ATOM 1924 O O . ASP A 1 242 ? 0.753 4.622 -29.210 1.00 45.25 242 ASP A O 1
ATOM 1928 N N . GLU A 1 243 ? -0.476 6.294 -28.449 1.00 41.72 243 GLU A N 1
ATOM 1929 C CA . GLU A 1 243 ? 0.275 7.285 -29.231 1.00 41.72 243 GLU A CA 1
ATOM 1930 C C . GLU A 1 243 ? 1.033 8.267 -28.340 1.00 41.72 243 GLU A C 1
ATOM 1932 O O . GLU A 1 243 ? 0.509 9.270 -27.846 1.00 41.72 243 GLU A O 1
ATOM 1937 N N . MET A 1 244 ? 2.338 8.019 -28.184 1.00 47.53 244 MET A N 1
ATOM 1938 C CA . MET A 1 244 ? 3.258 9.107 -27.879 1.00 47.53 244 MET A CA 1
ATOM 1939 C C . MET A 1 244 ? 3.449 9.981 -29.119 1.00 47.53 244 MET A C 1
ATOM 1941 O O . MET A 1 244 ? 3.834 9.515 -30.188 1.00 47.53 244 MET A O 1
ATOM 1945 N N . ILE A 1 245 ? 3.248 11.287 -28.938 1.00 48.31 245 ILE A N 1
ATOM 1946 C CA . ILE A 1 245 ? 3.741 12.316 -29.855 1.00 48.31 245 ILE A CA 1
ATOM 1947 C C . ILE A 1 245 ? 5.262 12.093 -30.017 1.00 48.31 245 ILE A C 1
ATOM 1949 O O . ILE A 1 245 ? 5.954 12.090 -28.992 1.00 48.31 245 ILE A O 1
ATOM 1953 N N . PRO A 1 246 ? 5.784 11.905 -31.249 1.00 47.69 246 PRO A N 1
ATOM 1954 C CA . PRO A 1 246 ? 7.206 11.667 -31.503 1.00 47.69 246 PRO A CA 1
ATOM 1955 C C . PRO A 1 246 ? 8.096 12.683 -30.785 1.00 47.69 246 PRO A C 1
ATOM 1957 O O . PRO A 1 246 ? 7.706 13.849 -30.661 1.00 47.69 246 PRO A O 1
ATOM 1960 N N . TYR A 1 247 ? 9.284 12.270 -30.326 1.00 43.66 247 TYR A N 1
ATOM 1961 C CA . TYR A 1 247 ? 10.213 13.144 -29.597 1.00 43.66 247 TYR A CA 1
ATOM 1962 C C . TYR A 1 247 ? 10.454 14.452 -30.354 1.00 43.66 247 TYR A C 1
ATOM 1964 O O . TYR A 1 247 ? 10.425 15.529 -29.768 1.00 43.66 247 TYR A O 1
ATOM 1972 N N . GLU A 1 248 ? 10.565 14.388 -31.677 1.00 52.28 248 GLU A N 1
ATOM 1973 C CA . GLU A 1 248 ? 10.745 15.521 -32.585 1.00 52.28 248 GLU A CA 1
ATOM 1974 C C . GLU A 1 248 ? 9.635 16.566 -32.417 1.00 52.28 248 GLU A C 1
ATOM 1976 O O . GLU A 1 248 ? 9.910 17.767 -32.439 1.00 52.28 248 GLU A O 1
ATOM 1981 N N . ARG A 1 249 ? 8.406 16.109 -32.156 1.00 45.62 249 ARG A N 1
ATOM 1982 C CA . ARG A 1 249 ? 7.198 16.919 -31.964 1.00 45.62 249 ARG A CA 1
ATOM 1983 C C . ARG A 1 249 ? 6.945 17.319 -30.503 1.00 45.62 249 ARG A C 1
ATOM 1985 O O . ARG A 1 249 ? 5.976 18.029 -30.236 1.00 45.62 249 ARG A O 1
ATOM 1992 N N . LEU A 1 250 ? 7.783 16.903 -29.546 1.00 45.69 250 LEU A N 1
ATOM 1993 C CA . LEU A 1 250 ? 7.660 17.357 -28.159 1.00 45.69 250 LEU A CA 1
ATOM 1994 C C . LEU A 1 250 ? 8.077 18.834 -28.020 1.00 45.69 250 LEU A C 1
ATOM 1996 O O . LEU A 1 250 ? 9.109 19.235 -28.571 1.00 45.69 250 LEU A O 1
ATOM 2000 N N . PRO A 1 251 ? 7.347 19.639 -27.223 1.00 48.97 251 PRO A N 1
ATOM 2001 C CA . PRO A 1 251 ? 7.790 20.976 -26.841 1.00 48.97 251 PRO A CA 1
ATOM 2002 C C . PRO A 1 251 ? 9.155 20.915 -26.147 1.00 48.97 251 PRO A C 1
ATOM 2004 O O . PRO A 1 251 ? 9.388 20.036 -25.314 1.00 48.97 251 PRO A O 1
ATOM 2007 N N . ASN A 1 252 ? 10.041 21.873 -26.432 1.00 45.28 252 ASN A N 1
ATOM 2008 C CA . ASN A 1 252 ? 11.409 21.892 -25.891 1.00 45.28 252 ASN A CA 1
ATOM 2009 C C . ASN A 1 252 ? 11.456 21.814 -24.355 1.00 45.28 252 ASN A C 1
ATOM 2011 O O . ASN A 1 252 ? 12.335 21.164 -23.801 1.00 45.28 252 ASN A O 1
ATOM 2015 N N . SER A 1 253 ? 10.459 22.369 -23.662 1.00 36.31 253 SER A N 1
ATOM 2016 C CA . SER A 1 253 ? 10.334 22.289 -22.200 1.00 36.31 253 SER A CA 1
ATOM 2017 C C . SER A 1 253 ? 10.173 20.864 -21.653 1.00 36.31 253 SER A C 1
ATOM 2019 O O . SER A 1 253 ? 10.508 20.618 -20.495 1.00 36.31 253 SER A O 1
ATOM 2021 N N . LYS A 1 254 ? 9.678 19.916 -22.462 1.00 33.53 254 LYS A N 1
ATOM 2022 C CA . LYS A 1 254 ? 9.548 18.496 -22.093 1.00 33.53 254 LYS A CA 1
ATOM 2023 C C . LYS A 1 254 ? 10.758 17.655 -22.496 1.00 33.53 254 LYS A C 1
ATOM 2025 O O . LYS A 1 254 ? 11.013 16.654 -21.838 1.00 33.53 254 LYS A O 1
ATOM 2030 N N . LYS A 1 255 ? 11.514 18.071 -23.518 1.00 35.06 255 LYS A N 1
ATOM 2031 C CA . LYS A 1 255 ? 12.764 17.411 -23.937 1.00 35.06 255 LYS A CA 1
ATOM 2032 C C . LYS A 1 255 ? 13.853 17.531 -22.865 1.00 35.06 255 LYS A C 1
ATOM 2034 O O . LYS A 1 255 ? 14.531 16.560 -22.574 1.00 35.06 255 LYS A O 1
ATOM 2039 N N . VAL A 1 256 ? 13.931 18.690 -22.207 1.00 36.59 256 VAL A N 1
ATOM 2040 C CA . VAL A 1 256 ? 14.927 18.993 -21.159 1.00 36.59 256 VAL A CA 1
ATOM 2041 C C . VAL A 1 256 ? 14.765 18.139 -19.888 1.00 36.59 256 VAL A C 1
ATOM 2043 O O . VAL A 1 256 ? 15.713 18.000 -19.135 1.00 36.59 256 VAL A O 1
ATOM 2046 N N . ARG A 1 257 ? 13.588 17.546 -19.633 1.00 33.19 257 ARG A N 1
ATOM 2047 C CA . ARG A 1 257 ? 13.348 16.693 -18.447 1.00 33.19 257 ARG A CA 1
ATOM 2048 C C . ARG A 1 257 ? 13.630 15.202 -18.665 1.00 33.19 257 ARG A C 1
ATOM 2050 O O . ARG A 1 257 ? 13.478 14.431 -17.726 1.00 33.19 257 ARG A O 1
ATOM 2057 N N . LEU A 1 258 ? 13.927 14.796 -19.897 1.00 34.09 258 LEU A N 1
ATOM 2058 C CA . LEU A 1 258 ? 14.114 13.393 -20.288 1.00 34.09 258 LEU A CA 1
ATOM 2059 C C . LEU A 1 258 ? 15.555 13.086 -20.729 1.00 34.09 258 LEU A C 1
ATOM 2061 O O . LEU A 1 258 ? 15.821 11.955 -21.130 1.00 34.09 258 LEU A O 1
ATOM 2065 N N . GLY A 1 259 ? 16.439 14.088 -20.691 1.00 29.42 259 GLY A N 1
ATOM 2066 C CA . GLY A 1 259 ? 17.875 13.962 -20.938 1.00 29.42 259 GLY A CA 1
ATOM 2067 C C . GLY A 1 259 ? 18.668 14.002 -19.646 1.00 29.42 259 GLY A C 1
ATOM 2068 O O . GLY A 1 259 ? 18.171 14.630 -18.684 1.00 29.42 259 GLY A O 1
#

Nearest PDB structures (foldseek):
  8uxy-assembly1_A  TM=3.263E-01  e=6.578E+00  synthetic construct
  6n6q-assembly2_B  TM=2.755E-01  e=7.715E+00  Mycobacterium phage Adler

Secondary structure (DSSP, 8-state):
--------------PPP-GGGSEE-GGG--HHHHHHHHHHHHHHHHHHHHHHHHHHHHTSPPPP--SSPPPHHHHHHHHHHHHH----BTTB--TTSHHHHHHHHHHHHHHHHHHH---SSTT-BTTBPPEE---GGGSEEE-TTSB-TT-TT--BTTS--HHHHTTTTHHHHHHHHTEEES----HHHHHHHHS---STTGGG-SHHHHTT-HHHHHHHHHHHH-TTEE-TTTSS-EE--S-PPPGGGS-HHHHTT--

pLDDT: mean 72.95, std 17.56, range [25.3, 96.5]

Mean predicted aligned error: 12.33 Å

Foldseek 3Di:
DDPPPDPPPPPPDDDQFPCVLEAEDPQQPDPVNSVVVSVVLSVQLQLLVLLLVLLVCQQAADDDDPDLFDDLVNLSQLLCCQQQVFHRDRRGGDCPDPLSVLLSVVSVVSNCCSPVVDNPPVCHQVNDRHYDDDDPVPADEFEQQAFDPPDPVRHGNVDDDCVVPVRSCPRVVCRVRNYDYPPDDDSVRSSQQCHQDDDPCRVRHHNVNSSPDPVSSVLSSVSSSVSQFRCSPPNDGDGSDGDDDPPVPDDPVVVVVVD

Sequence (259 aa):
MKVFLPIVALAGLGLAADMNVWDLDDSCQTPERKGAFDKAYSDAEVLAVKAQEDLEKLKGARPDFVSNMRTNWDRIARAATNMFGFMPNKDGHDPNEEHYSNVRYVYDRMVKTLHNDEMIPANGYGGLKPLLLCDESKFVWVGRDDKDPHDPAGRPLREPRPNEMADNKAGAWVYKKRYLKYLTYNFMWVSNLARSHEGPNAGNCGPSKATFTAESYALFALMSYMDNWDWANDGKAKPFADEMIPYERLPNSKKVRLG

Organism: Gibberella nygamai (NCBI:txid42673)